Protein AF-A0A2D5UMA9-F1 (afdb_monomer)

Solvent-accessible surface area (backbone atoms only — not comparable to full-atom values): 10873 Å² total; per-residue (Å²): 91,33,44,35,46,36,44,36,46,28,43,56,64,32,62,70,32,61,33,48,34,41,38,38,35,39,35,48,40,70,57,37,36,36,39,38,41,34,41,35,40,30,48,38,33,36,38,38,39,36,39,37,40,37,42,37,40,39,39,48,71,50,53,29,64,72,50,38,93,51,67,28,43,55,93,47,64,28,31,40,37,38,43,35,40,38,41,34,39,40,82,36,61,49,52,89,78,48,68,66,30,55,33,34,33,40,37,40,38,41,38,38,36,41,44,42,56,38,44,37,40,32,62,42,62,96,93,52,72,63,46,37,38,29,51,46,36,39,34,36,42,34,40,36,39,36,41,36,42,39,36,56,72,57,96,51,29,32,41,31,47,35,38,37,44,32,43,38,38,35,37,43,32,35,26,53,74,82,42,82,46,74,50,76,36,47,34,41,36,39,37,47,32,39,33,46,32,39,53,44,99,59,55,22,31,46,33,42,36,39,36,41,38,39,41,52,30,66,98,59,63,50,36,40,36,40,39,34,44,34,38,31,50,34,76,68,128

Secondary structure (DSSP, 8-state):
-EEEEEEEEEE---TT--EEEEEEEEEEESSEEEEEEEEEEEETTTEEEEEEEEEEEE-HHHHHHHHGGGT-B-SS--EEEEEEEEEEEEEE---TT-SEEEEEEEEEEEEEEEEES-EEEEPPPTTSPPEEEEEEEEEEEEEEEEEEEEEE-STTEEEEEEEEEEEEEEEEEEEETTEEEEEEEEEEEEEEEEEEEEE-TTS-EEEEEEEEEEEEETT---EEEEEEEEEEE----

Nearest PDB structures (foldseek):
  2qom-assembly1_A  TM=5.328E-01  e=1.751E-02  Escherichia coli O157:H7
  5nec-assembly1_A  TM=3.433E-01  e=9.135E-03  Pseudomonas aeruginosa 39016
  5nec-assembly2_B  TM=3.077E-01  e=1.028E-02  Pseudomonas aeruginosa 39016
  5fp2-assembly1_A  TM=2.961E-01  e=1.394E+00  Pseudomonas aeruginosa PAO1
  6r2q-assembly1_B  TM=2.511E-01  e=1.766E+00  Shewanella baltica

Foldseek 3Di:
DKEKEKEKEKADLFAQDKIKMKMKIWMDDLFKTWIKIKIWIDHRSFKIKMKMKIKIWTPQVSVCVVVPVQPKHQPDTKIKMKIKIKMKGWPADDGPDDQKGKTKIKMKMKMKMAMDSQWMWGDDDVPDHIKIKHWGMKMKIKIWMKIWMWHDDPPQKIKIKIKIKMKMKMKTWMAIVNDIDIDIKIWMKMKTKMKIWHQDPQRKIWIKMWMWMWIDMDVDTDIYIYIYTYIHDYHRD

Radius of gyration: 20.86 Å; Cα contacts (8 Å, |Δi|>4): 704; chains: 1; bounding box: 49×26×67 Å

Sequence (237 aa):
MGLAIISQAQTMFDKGVSGFSINAGIQESYWEDGFYAGLQYTYKGALDLSFEYGNFTYDRDKLEGHVNKYGATFPKVPKESVLAFGAEYWVLRTDPGSDRGVNVGIWAGYEMENYTDSKLLIPGDPGTEDMVEEWISGSAFAFGIDFSIDFAVKDGWRLQPYTWLGRVFATEKDKVNGADETDNFQGTGAGLGVILQKMLNNGSSVWLGTEWDMDNLENANDTSFEVTLGFNLGFAK

Mean predicted aligned error: 5.97 Å

Structure (mmCIF, N/CA/C/O backbone):
data_AF-A0A2D5UMA9-F1
#
_entry.id   AF-A0A2D5UMA9-F1
#
loop_
_atom_site.group_PDB
_atom_site.id
_atom_site.type_symbol
_atom_site.label_atom_id
_atom_site.label_alt_id
_atom_site.label_comp_id
_atom_site.label_asym_id
_atom_site.label_entity_id
_atom_site.label_seq_id
_atom_site.pdbx_PDB_ins_code
_atom_site.Cartn_x
_atom_site.Cartn_y
_atom_site.Cartn_z
_atom_site.occupancy
_atom_site.B_iso_or_equiv
_atom_site.auth_seq_id
_atom_site.auth_comp_id
_atom_site.auth_asym_id
_atom_site.auth_atom_id
_atom_site.pdbx_PDB_model_num
ATOM 1 N N . MET A 1 1 ? 9.039 -8.999 -1.336 1.00 63.31 1 MET A N 1
ATOM 2 C CA . MET A 1 1 ? 9.210 -8.925 0.144 1.00 63.31 1 MET A CA 1
ATOM 3 C C . MET A 1 1 ? 9.758 -7.579 0.552 1.00 63.31 1 MET A C 1
ATOM 5 O O . MET A 1 1 ? 10.967 -7.359 0.495 1.00 63.31 1 MET A O 1
ATOM 9 N N . GLY A 1 2 ? 8.839 -6.704 0.955 1.00 77.00 2 GLY A N 1
ATOM 10 C CA . GLY A 1 2 ? 9.118 -5.426 1.600 1.00 77.00 2 GLY A CA 1
ATOM 11 C C . GLY A 1 2 ? 8.675 -5.392 3.059 1.00 77.00 2 GLY A C 1
ATOM 12 O O . GLY A 1 2 ? 7.895 -6.239 3.496 1.00 77.00 2 GLY A O 1
ATOM 13 N N . LEU A 1 3 ? 9.215 -4.425 3.795 1.00 83.75 3 LEU A N 1
ATOM 14 C CA . LEU A 1 3 ? 8.785 -3.992 5.113 1.00 83.75 3 LEU A CA 1
ATOM 15 C C . LEU A 1 3 ? 8.242 -2.564 4.997 1.00 83.75 3 LEU A C 1
ATOM 17 O O . LEU A 1 3 ? 8.999 -1.639 4.702 1.00 83.75 3 LEU A O 1
ATOM 21 N N . ALA A 1 4 ? 6.961 -2.376 5.291 1.00 83.62 4 ALA A N 1
ATOM 22 C CA . ALA A 1 4 ? 6.375 -1.049 5.455 1.00 83.62 4 ALA A CA 1
ATOM 23 C C . ALA A 1 4 ? 6.264 -0.697 6.944 1.00 83.62 4 ALA A C 1
ATOM 25 O O . ALA A 1 4 ? 5.846 -1.523 7.757 1.00 83.62 4 ALA A O 1
ATOM 26 N N . ILE A 1 5 ? 6.658 0.524 7.316 1.00 85.56 5 ILE A N 1
ATOM 27 C CA . ILE A 1 5 ? 6.483 1.073 8.666 1.00 85.56 5 ILE A CA 1
ATOM 28 C C . ILE A 1 5 ? 5.598 2.309 8.581 1.00 85.56 5 ILE A C 1
ATOM 30 O O . ILE A 1 5 ? 6.010 3.355 8.070 1.00 85.56 5 ILE A O 1
ATOM 34 N N . ILE A 1 6 ? 4.406 2.199 9.159 1.00 88.44 6 ILE A N 1
ATOM 35 C CA . ILE A 1 6 ? 3.356 3.207 9.046 1.00 88.44 6 ILE A CA 1
ATOM 36 C C . ILE A 1 6 ? 3.116 3.864 10.399 1.00 88.44 6 ILE A C 1
ATOM 38 O O . ILE A 1 6 ? 3.087 3.208 11.442 1.00 88.44 6 ILE A O 1
ATOM 42 N N . SER A 1 7 ? 2.897 5.175 10.390 1.00 86.00 7 SER A N 1
ATOM 43 C CA . SER A 1 7 ? 2.299 5.910 11.500 1.00 86.00 7 SER A CA 1
ATOM 44 C C . SER A 1 7 ? 0.932 6.459 11.104 1.00 86.00 7 SER A C 1
ATOM 46 O O . SER A 1 7 ? 0.814 7.186 10.120 1.00 86.00 7 SER A O 1
ATOM 48 N N . GLN A 1 8 ? -0.095 6.166 11.902 1.00 89.19 8 GLN A N 1
ATOM 49 C CA . GLN A 1 8 ? -1.467 6.611 11.642 1.00 89.19 8 GLN A CA 1
ATOM 50 C C . GLN A 1 8 ? -2.061 7.372 12.827 1.00 89.19 8 GLN A C 1
ATOM 52 O O . GLN A 1 8 ? -1.962 6.956 13.982 1.00 89.19 8 GLN A O 1
ATOM 57 N N . ALA A 1 9 ? -2.737 8.481 12.543 1.00 86.44 9 ALA A N 1
ATOM 58 C CA . ALA A 1 9 ? -3.535 9.213 13.514 1.00 86.44 9 ALA A CA 1
ATOM 59 C C . ALA A 1 9 ? -4.959 9.378 12.988 1.00 86.44 9 ALA A C 1
ATOM 61 O O . ALA A 1 9 ? -5.169 9.951 11.921 1.00 86.44 9 ALA A O 1
ATOM 62 N N . GLN A 1 10 ? -5.944 8.923 13.757 1.00 84.75 10 GLN A N 1
ATOM 63 C CA . GLN A 1 10 ? -7.345 8.966 13.344 1.00 84.75 10 GLN A CA 1
ATOM 64 C C . GLN A 1 10 ? -8.283 9.330 14.482 1.00 84.75 10 GLN A C 1
ATOM 66 O O . GLN A 1 10 ? -7.972 9.152 15.655 1.00 84.75 10 GLN A O 1
ATOM 71 N N . THR A 1 11 ? -9.468 9.822 14.158 1.00 79.88 11 THR A N 1
ATOM 72 C CA . THR A 1 11 ? -10.598 9.813 15.098 1.00 79.88 11 THR A CA 1
ATOM 73 C C . THR A 1 11 ? -11.121 8.388 15.263 1.00 79.88 11 THR A C 1
ATOM 75 O O . THR A 1 11 ? -11.122 7.646 14.287 1.00 79.88 11 THR A O 1
ATOM 78 N N . MET A 1 12 ? -11.614 7.994 16.442 1.00 66.88 12 MET A N 1
ATOM 79 C CA . MET A 1 12 ? -12.291 6.690 16.551 1.00 66.88 12 MET A CA 1
ATOM 80 C C . MET A 1 12 ? -13.489 6.600 15.595 1.00 66.88 12 MET A C 1
ATOM 82 O O . MET A 1 12 ? -14.367 7.465 15.597 1.00 66.88 12 MET A O 1
ATOM 86 N N . PHE A 1 13 ? -13.518 5.538 14.791 1.00 67.69 13 PHE A N 1
ATOM 87 C CA . PHE A 1 13 ? -14.586 5.244 13.841 1.00 67.69 13 PHE A CA 1
ATOM 88 C C . PHE A 1 13 ? -15.668 4.388 14.500 1.00 67.69 13 PHE A C 1
ATOM 90 O O . PHE A 1 13 ? -15.811 3.196 14.236 1.00 67.69 13 PHE A O 1
ATOM 97 N N . ASP A 1 14 ? -16.423 5.013 15.400 1.00 69.25 14 ASP A N 1
ATOM 98 C CA . ASP A 1 14 ? -17.612 4.399 15.985 1.00 69.25 14 ASP A CA 1
ATOM 99 C C . ASP A 1 14 ? -18.744 4.332 14.949 1.00 69.25 14 ASP A C 1
ATOM 101 O O . ASP A 1 14 ? -18.863 5.189 14.061 1.00 69.25 14 ASP A O 1
ATOM 105 N N . LYS A 1 15 ? -19.649 3.356 15.087 1.00 69.88 15 LYS A N 1
ATOM 106 C CA . LYS A 1 15 ? -20.834 3.291 14.231 1.00 69.88 15 LYS A CA 1
ATOM 107 C C . LYS A 1 15 ? -21.645 4.578 14.370 1.00 69.88 15 LYS A C 1
ATOM 109 O O . LYS A 1 15 ? -21.948 5.048 15.466 1.00 69.88 15 LYS A O 1
ATOM 114 N N . GLY A 1 16 ? -22.040 5.147 13.237 1.00 76.50 16 GLY A N 1
ATOM 115 C CA . GLY A 1 16 ? -22.790 6.400 13.187 1.00 76.50 16 GLY A CA 1
ATOM 116 C C . GLY A 1 16 ? -21.940 7.661 13.359 1.00 76.50 16 GLY A C 1
ATOM 117 O O . GLY A 1 16 ? -22.485 8.755 13.206 1.00 76.50 16 GLY A O 1
ATOM 118 N N . VAL A 1 17 ? -20.633 7.543 13.609 1.00 81.31 17 VAL A N 1
ATOM 119 C CA . VAL A 1 17 ? -19.719 8.680 13.776 1.00 81.31 17 VAL A CA 1
ATOM 120 C C . VAL A 1 17 ? -18.879 8.858 12.518 1.00 81.31 17 VAL A C 1
ATOM 122 O O . VAL A 1 17 ? -18.310 7.909 11.988 1.00 81.31 17 VAL A O 1
ATOM 125 N N . SER A 1 18 ? -18.829 10.086 12.007 1.00 88.62 18 SER A N 1
ATOM 126 C CA . SER A 1 18 ? -17.906 10.428 10.928 1.00 88.62 18 SER A CA 1
ATOM 127 C C . SER A 1 18 ? -16.559 10.859 11.487 1.00 88.62 18 SER A C 1
ATOM 129 O O . SER A 1 18 ? -16.494 11.459 12.559 1.00 88.62 18 SER A O 1
ATOM 131 N N . GLY A 1 19 ? -15.500 10.612 10.728 1.00 89.31 19 GLY A N 1
ATOM 132 C CA . GLY A 1 19 ? -14.145 10.815 11.202 1.00 89.31 19 GLY A CA 1
ATOM 133 C C . GLY A 1 19 ? -13.133 11.013 10.087 1.00 89.31 19 GLY A C 1
ATOM 134 O O . GLY A 1 19 ? -13.448 10.841 8.912 1.00 89.31 19 GLY A O 1
ATOM 135 N N . PHE A 1 20 ? -11.915 11.370 10.478 1.00 91.81 20 PHE A N 1
ATOM 136 C CA . PHE A 1 20 ? -10.786 11.540 9.574 1.00 91.81 20 PHE A CA 1
ATOM 137 C C . PHE A 1 20 ? -9.560 10.805 10.114 1.00 91.81 20 PHE A C 1
ATOM 139 O O . PHE A 1 20 ? -9.342 10.769 11.329 1.00 91.81 20 PHE A O 1
ATOM 146 N N . SER A 1 21 ? -8.768 10.253 9.205 1.00 91.44 21 SER A N 1
ATOM 147 C CA . SER A 1 21 ? -7.466 9.651 9.456 1.00 91.44 21 SER A CA 1
ATOM 148 C C . SER A 1 21 ? -6.431 10.273 8.531 1.00 91.44 21 SER A C 1
ATOM 150 O O . SER A 1 21 ? -6.724 10.600 7.380 1.00 91.44 21 SER A O 1
ATOM 152 N N . ILE A 1 22 ? -5.224 10.422 9.057 1.00 93.88 22 ILE A N 1
ATOM 153 C CA . ILE A 1 22 ? -4.013 10.679 8.294 1.00 93.88 22 ILE A CA 1
ATOM 154 C C . ILE A 1 22 ? -3.025 9.557 8.587 1.00 93.88 22 ILE A C 1
ATOM 156 O O . ILE A 1 22 ? -2.831 9.178 9.747 1.00 93.88 22 ILE A O 1
ATOM 160 N N . ASN A 1 23 ? -2.389 9.051 7.541 1.00 92.81 23 ASN A N 1
ATOM 161 C CA . ASN A 1 23 ? -1.289 8.111 7.644 1.00 92.81 23 ASN A CA 1
ATOM 162 C C . ASN A 1 23 ? -0.063 8.667 6.909 1.00 92.81 23 ASN A C 1
ATOM 164 O O . ASN A 1 23 ? -0.174 9.498 6.004 1.00 92.81 23 ASN A O 1
ATOM 168 N N . ALA A 1 24 ? 1.110 8.250 7.358 1.00 94.50 24 ALA A N 1
ATOM 169 C CA . ALA A 1 24 ? 2.355 8.423 6.636 1.00 94.50 24 ALA A CA 1
ATOM 170 C C . ALA A 1 24 ? 3.309 7.307 7.036 1.00 94.50 24 ALA A C 1
ATOM 172 O O . ALA A 1 24 ? 3.320 6.880 8.195 1.00 94.50 24 ALA A O 1
ATOM 173 N N . GLY A 1 25 ? 4.145 6.877 6.109 1.00 92.44 25 GLY A N 1
ATOM 174 C CA . GLY A 1 25 ? 5.113 5.840 6.394 1.00 92.44 25 GLY A CA 1
ATOM 175 C C . GLY A 1 25 ? 6.221 5.759 5.371 1.00 92.44 25 GLY A C 1
ATOM 176 O O . GLY A 1 25 ? 6.325 6.572 4.449 1.00 92.44 25 GLY A O 1
ATOM 177 N N . ILE A 1 26 ? 7.078 4.780 5.610 1.00 92.00 26 ILE A N 1
ATOM 178 C CA . ILE A 1 26 ? 8.196 4.428 4.748 1.00 92.00 26 ILE A CA 1
ATOM 179 C C . ILE A 1 26 ? 8.086 2.958 4.377 1.00 92.00 26 ILE A C 1
ATOM 181 O O . ILE A 1 26 ? 7.613 2.147 5.175 1.00 92.00 26 ILE A O 1
ATOM 185 N N . GLN A 1 27 ? 8.549 2.631 3.183 1.00 88.94 27 GLN A N 1
ATOM 186 C CA . GLN A 1 27 ? 8.688 1.268 2.702 1.00 88.94 27 GLN A CA 1
ATOM 187 C C . GLN A 1 27 ? 10.158 1.020 2.402 1.00 88.94 27 GLN A C 1
ATOM 189 O O . GLN A 1 27 ? 10.796 1.839 1.741 1.00 88.94 27 GLN A O 1
ATOM 194 N N . GLU A 1 28 ? 10.671 -0.105 2.885 1.00 87.56 28 GLU A N 1
ATOM 195 C CA . GLU A 1 28 ? 11.960 -0.651 2.475 1.00 87.56 28 GLU A CA 1
ATOM 196 C C . GLU A 1 28 ? 11.725 -2.036 1.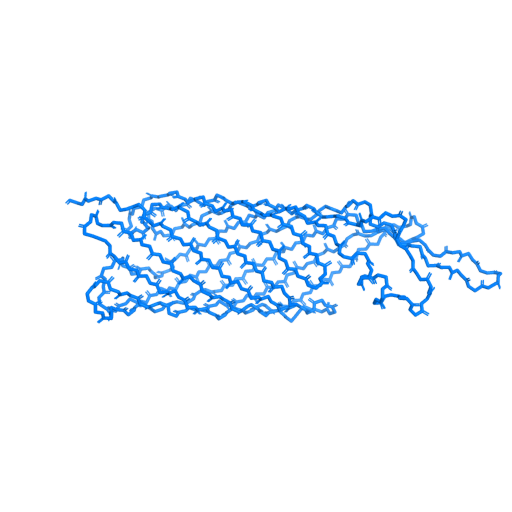879 1.00 87.56 28 GLU A C 1
ATOM 198 O O . GLU A 1 28 ? 11.117 -2.894 2.525 1.00 87.56 28 GLU A O 1
ATOM 203 N N . SER A 1 29 ? 12.176 -2.294 0.655 1.00 85.19 29 SER A N 1
ATOM 204 C CA . SER A 1 29 ? 11.934 -3.588 0.013 1.00 85.19 29 SER A CA 1
ATOM 205 C C . SER A 1 29 ? 13.113 -4.098 -0.801 1.00 85.19 29 SER A C 1
ATOM 207 O O . SER A 1 29 ? 14.169 -3.484 -0.902 1.00 85.19 29 SER A O 1
ATOM 209 N N . TYR A 1 30 ? 12.956 -5.305 -1.346 1.00 84.31 30 TYR A N 1
ATOM 210 C CA . TYR A 1 30 ? 13.946 -5.859 -2.263 1.00 84.31 30 TYR A CA 1
ATOM 211 C C . TYR A 1 30 ? 14.013 -5.094 -3.595 1.00 84.31 30 TYR A C 1
ATOM 213 O O . TYR A 1 30 ? 15.069 -5.099 -4.225 1.00 84.31 30 TYR A O 1
ATOM 221 N N . TRP A 1 31 ? 12.901 -4.498 -4.037 1.00 87.50 31 TRP A N 1
ATOM 222 C CA . TRP A 1 31 ? 12.776 -3.877 -5.358 1.00 87.50 31 TRP A CA 1
ATOM 223 C C . TRP A 1 31 ? 12.875 -2.361 -5.310 1.00 87.50 31 TRP A C 1
ATOM 225 O O . TRP A 1 31 ? 13.515 -1.771 -6.174 1.00 87.50 31 TRP A O 1
ATOM 235 N N . GLU A 1 32 ? 12.294 -1.747 -4.289 1.00 89.69 32 GLU A N 1
ATOM 236 C CA . GLU A 1 32 ? 12.207 -0.300 -4.143 1.00 89.69 32 GLU A CA 1
ATOM 237 C C . GLU A 1 32 ? 12.103 0.138 -2.682 1.00 89.69 32 GLU A C 1
ATOM 239 O O . GLU A 1 32 ? 11.572 -0.575 -1.825 1.00 89.69 32 GLU A O 1
ATOM 244 N N . ASP A 1 33 ? 12.545 1.364 -2.434 1.00 93.88 33 ASP A N 1
ATOM 245 C CA . ASP A 1 33 ? 12.369 2.049 -1.164 1.00 93.88 33 ASP A CA 1
ATOM 246 C C . ASP A 1 33 ? 11.619 3.359 -1.398 1.00 93.88 33 ASP A C 1
ATOM 248 O O . ASP A 1 33 ? 11.775 4.015 -2.435 1.00 93.88 33 ASP A O 1
ATOM 252 N N . GLY A 1 34 ? 10.828 3.795 -0.425 1.00 94.31 34 GLY A N 1
ATOM 253 C CA . GLY A 1 34 ? 10.049 5.011 -0.597 1.00 94.31 34 GLY A CA 1
ATOM 254 C C . GLY A 1 34 ? 9.301 5.477 0.632 1.00 94.31 34 GLY A C 1
ATOM 255 O O . GLY A 1 34 ? 9.489 4.997 1.751 1.00 94.31 34 GLY A O 1
ATOM 256 N N . PHE A 1 35 ? 8.446 6.462 0.402 1.00 94.75 35 PHE A N 1
ATOM 257 C CA . PHE A 1 35 ? 7.508 6.962 1.392 1.00 94.75 35 PHE A CA 1
ATOM 258 C C . PHE A 1 35 ? 6.117 7.037 0.788 1.00 94.75 35 PHE A C 1
ATOM 260 O O . PHE A 1 35 ? 5.952 7.203 -0.420 1.00 94.75 35 PHE A O 1
ATOM 267 N N . TYR A 1 36 ? 5.119 7.010 1.653 1.00 92.69 36 TYR A N 1
ATOM 268 C CA . TYR A 1 36 ? 3.741 7.269 1.276 1.00 92.69 36 TYR A CA 1
ATOM 269 C C . TYR A 1 36 ? 3.039 8.053 2.378 1.00 92.69 36 TYR A C 1
ATOM 271 O O . TYR A 1 36 ? 3.480 8.112 3.532 1.00 92.69 36 TYR A O 1
ATOM 279 N N . ALA A 1 37 ? 1.960 8.716 1.995 1.00 95.38 37 ALA A N 1
ATOM 280 C CA . ALA A 1 37 ? 1.080 9.424 2.900 1.00 95.38 37 ALA A CA 1
ATOM 281 C C . ALA A 1 37 ? -0.350 9.361 2.386 1.00 95.38 37 ALA A C 1
ATOM 283 O O . ALA A 1 37 ? -0.604 9.469 1.185 1.00 95.38 37 ALA A O 1
ATOM 284 N N . GLY A 1 38 ? -1.282 9.252 3.318 1.00 95.88 38 GLY A N 1
ATOM 285 C CA . GLY A 1 38 ? -2.673 9.002 3.014 1.00 95.88 38 GLY A CA 1
ATOM 286 C C . GLY A 1 38 ? -3.618 9.771 3.911 1.00 95.88 38 GLY A C 1
ATOM 287 O O . GLY A 1 38 ? -3.297 10.187 5.028 1.00 95.88 38 GLY A O 1
ATOM 288 N N . LEU A 1 39 ? -4.816 9.970 3.386 1.00 96.56 39 LEU A N 1
ATOM 289 C CA . LEU A 1 39 ? -5.949 10.559 4.068 1.00 96.56 39 LEU A CA 1
ATOM 290 C C . LEU A 1 39 ? -7.127 9.609 3.923 1.00 96.56 39 LEU A C 1
ATOM 292 O O . LEU A 1 39 ? -7.391 9.100 2.837 1.00 96.56 39 LEU A O 1
ATOM 296 N N . GLN A 1 40 ? -7.890 9.436 4.992 1.00 95.00 40 GLN A N 1
ATOM 297 C CA . GLN A 1 40 ? -9.128 8.673 4.943 1.00 95.00 40 GLN A CA 1
ATOM 298 C C . GLN A 1 40 ? -10.238 9.433 5.656 1.00 95.00 40 GLN A C 1
ATOM 300 O O . GLN A 1 40 ? -10.054 9.986 6.740 1.00 95.00 40 GLN A O 1
ATOM 305 N N . TYR A 1 41 ? -11.416 9.450 5.049 1.00 94.12 41 TYR A N 1
ATOM 306 C CA . TYR A 1 41 ? -12.636 9.962 5.644 1.00 94.12 41 TYR A CA 1
ATOM 307 C C . TYR A 1 41 ? -13.623 8.823 5.853 1.00 94.12 41 TYR A C 1
ATOM 309 O O . TYR A 1 41 ? -13.970 8.114 4.916 1.00 94.12 41 TYR A O 1
ATOM 317 N N . THR A 1 42 ? -14.131 8.700 7.072 1.00 91.88 42 THR A N 1
ATOM 318 C CA . THR A 1 42 ? -15.200 7.761 7.405 1.00 91.88 42 THR A CA 1
ATOM 319 C C . THR A 1 42 ? -16.517 8.519 7.511 1.00 91.88 42 THR A C 1
ATOM 321 O O . THR A 1 42 ? -16.648 9.453 8.306 1.00 91.88 42 THR A O 1
ATOM 324 N N . TYR A 1 43 ? -17.526 8.114 6.747 1.00 91.44 43 TYR A N 1
ATOM 325 C CA . TYR A 1 43 ? -18.893 8.605 6.845 1.00 91.44 43 TYR A CA 1
ATOM 326 C C . TYR A 1 43 ? -19.729 7.678 7.728 1.00 91.44 43 TYR A C 1
ATOM 328 O O . TYR A 1 43 ? -20.009 6.532 7.367 1.00 91.44 43 TYR A O 1
ATOM 336 N N . LYS A 1 4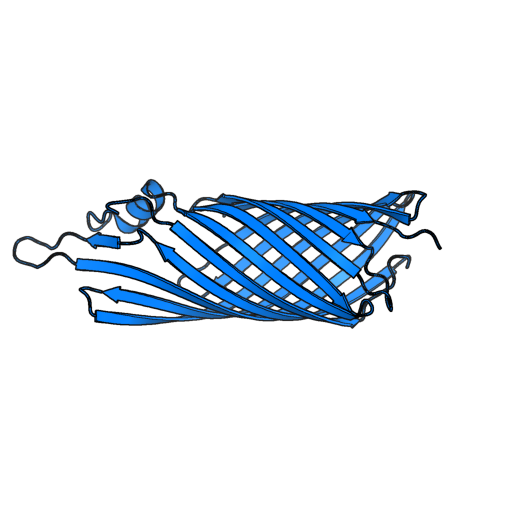4 ? -20.178 8.199 8.878 1.00 88.44 44 LYS A N 1
ATOM 337 C CA . LYS A 1 44 ? -21.073 7.509 9.824 1.00 88.44 44 LYS A CA 1
ATOM 338 C C . LYS A 1 44 ? -20.595 6.109 10.241 1.00 88.44 44 LYS A C 1
ATOM 340 O O . LYS A 1 44 ? -21.429 5.238 10.497 1.00 88.44 44 LYS A O 1
ATOM 345 N N . GLY A 1 45 ? -19.288 5.874 10.290 1.00 83.69 45 GLY A N 1
ATOM 346 C CA . GLY A 1 45 ? -18.719 4.571 10.629 1.00 83.69 45 GLY A CA 1
ATOM 347 C C . GLY A 1 45 ? -19.151 3.454 9.679 1.00 83.69 45 GLY A C 1
ATOM 348 O O . GLY A 1 45 ? -19.240 2.314 10.110 1.00 83.69 45 GLY A O 1
ATOM 349 N N . ALA A 1 46 ? -19.518 3.762 8.433 1.00 89.94 46 ALA A N 1
ATOM 350 C CA . ALA A 1 46 ? -20.076 2.777 7.503 1.00 89.94 46 ALA A CA 1
ATOM 351 C C . ALA A 1 46 ? -19.430 2.815 6.119 1.00 89.94 46 ALA A C 1
ATOM 353 O O . ALA A 1 46 ? -19.358 1.779 5.473 1.00 89.94 46 ALA A O 1
ATOM 354 N N . LEU A 1 47 ? -19.004 3.990 5.658 1.00 93.56 47 LEU A N 1
ATOM 355 C CA . LEU A 1 47 ? -18.335 4.154 4.374 1.00 93.56 47 LEU A CA 1
ATOM 356 C C . LEU A 1 47 ? -17.023 4.887 4.598 1.00 93.56 47 LEU A C 1
ATOM 358 O O . LEU A 1 47 ? -17.044 6.045 5.015 1.00 93.56 47 LEU A O 1
ATOM 362 N N . ASP A 1 48 ? -15.926 4.237 4.268 1.00 93.44 48 ASP A N 1
ATOM 363 C CA . ASP A 1 48 ? -14.589 4.784 4.380 1.00 93.44 48 ASP A CA 1
ATOM 364 C C . ASP A 1 48 ? -14.125 5.142 2.959 1.00 93.44 48 ASP A C 1
ATOM 366 O O . ASP A 1 48 ? -14.340 4.387 2.014 1.00 93.44 48 ASP A O 1
ATOM 370 N N . LEU A 1 49 ? -13.568 6.338 2.782 1.00 97.12 49 LEU A N 1
ATOM 371 C CA . LEU A 1 49 ? -13.021 6.839 1.521 1.00 97.12 49 LEU A CA 1
ATOM 372 C C . LEU A 1 49 ? -11.565 7.207 1.759 1.00 97.12 49 LEU A C 1
ATOM 374 O O . LEU A 1 49 ? -11.302 8.030 2.638 1.00 97.12 49 LEU A O 1
ATOM 378 N N . SER A 1 50 ? -10.644 6.636 0.996 1.00 96.62 50 SER A N 1
ATOM 379 C CA . SER A 1 50 ? -9.210 6.877 1.137 1.00 96.62 50 SER A CA 1
ATOM 380 C C . SER A 1 50 ? -8.600 7.496 -0.114 1.00 96.62 50 SER A C 1
ATOM 382 O O . SER A 1 50 ? -9.091 7.346 -1.235 1.00 96.62 50 SER A O 1
ATOM 384 N N . PHE A 1 51 ? -7.526 8.235 0.120 1.00 97.38 51 PHE A N 1
ATOM 385 C CA . PHE A 1 51 ? -6.647 8.803 -0.883 1.00 97.38 51 PHE A CA 1
ATOM 386 C C . PHE A 1 51 ? -5.217 8.665 -0.386 1.00 97.38 51 PHE A C 1
ATOM 388 O O . PHE A 1 51 ? -4.930 9.099 0.730 1.00 97.38 51 PHE A O 1
ATOM 395 N N . GLU A 1 52 ? -4.329 8.130 -1.210 1.00 96.62 52 GLU A N 1
ATOM 396 C CA . GLU A 1 52 ? -2.934 7.903 -0.848 1.00 96.62 52 GLU A CA 1
ATOM 397 C C . GLU A 1 52 ? -2.002 8.340 -1.971 1.00 96.62 52 GLU A C 1
ATOM 399 O O . GLU A 1 52 ? -2.346 8.317 -3.154 1.00 96.62 52 GLU A O 1
ATOM 404 N N . TYR A 1 53 ? -0.819 8.789 -1.574 1.00 97.38 53 TYR A N 1
ATOM 405 C CA . TYR A 1 53 ? 0.264 9.145 -2.470 1.00 97.38 53 TYR A CA 1
ATOM 406 C C . TYR A 1 53 ? 1.535 8.433 -2.033 1.00 97.38 53 TYR A C 1
ATOM 408 O O . TYR A 1 53 ? 1.926 8.559 -0.872 1.00 97.38 53 TYR A O 1
ATOM 416 N N . GLY A 1 54 ? 2.193 7.764 -2.973 1.00 96.56 54 GLY A N 1
ATOM 417 C CA . GLY A 1 54 ? 3.483 7.109 -2.790 1.00 96.56 54 GLY A CA 1
ATOM 418 C C . GLY A 1 54 ? 4.556 7.701 -3.700 1.00 96.56 54 GLY A C 1
ATOM 419 O O . GLY A 1 54 ? 4.274 8.207 -4.790 1.00 96.56 54 GLY A O 1
ATOM 420 N N . ASN A 1 55 ? 5.804 7.651 -3.250 1.00 97.12 55 ASN A N 1
ATOM 421 C CA . ASN A 1 55 ? 6.968 7.966 -4.066 1.00 97.12 55 ASN A CA 1
ATOM 422 C C . ASN A 1 55 ? 8.094 6.987 -3.745 1.00 97.12 55 ASN A C 1
ATOM 424 O O . ASN A 1 55 ? 8.572 6.938 -2.606 1.00 97.12 55 ASN A O 1
ATOM 428 N N . PHE A 1 56 ? 8.520 6.248 -4.762 1.00 95.75 56 PHE A N 1
ATOM 429 C CA . PHE A 1 56 ? 9.425 5.120 -4.637 1.00 95.75 56 PHE A CA 1
ATOM 430 C C . PHE A 1 56 ? 10.615 5.274 -5.581 1.00 95.75 56 PHE A C 1
ATOM 432 O O . PHE A 1 56 ? 10.545 5.869 -6.661 1.00 95.75 56 PHE A O 1
ATOM 439 N N . THR A 1 57 ? 11.757 4.771 -5.136 1.00 96.88 57 THR A N 1
ATOM 440 C CA . THR A 1 57 ? 12.992 4.687 -5.907 1.00 96.88 57 THR A CA 1
ATOM 441 C C . THR A 1 57 ? 13.410 3.229 -5.951 1.00 96.88 57 THR A C 1
ATOM 443 O O . THR A 1 57 ? 13.623 2.618 -4.906 1.00 96.88 57 THR A O 1
ATOM 446 N N . TYR A 1 58 ? 13.557 2.693 -7.157 1.00 94.56 58 TYR A N 1
ATOM 447 C CA . TYR A 1 58 ? 13.941 1.303 -7.346 1.00 94.56 58 TYR A CA 1
ATOM 448 C C . TYR A 1 58 ? 15.414 1.065 -7.001 1.00 94.56 58 TYR A C 1
ATOM 450 O O . TYR A 1 58 ? 16.287 1.891 -7.298 1.00 94.56 58 TYR A O 1
ATOM 458 N N . ASP A 1 59 ? 15.718 -0.110 -6.455 1.00 93.25 59 ASP A N 1
ATOM 459 C CA . ASP A 1 59 ? 17.078 -0.626 -6.367 1.00 93.25 59 ASP A CA 1
ATOM 460 C C . ASP A 1 59 ? 17.524 -1.082 -7.762 1.00 93.25 59 ASP A C 1
ATOM 462 O O . ASP A 1 59 ? 17.274 -2.203 -8.221 1.00 93.25 59 ASP A O 1
ATOM 466 N N . ARG A 1 60 ? 18.213 -0.171 -8.455 1.00 93.44 60 ARG A N 1
ATOM 467 C CA . ARG A 1 60 ? 18.740 -0.411 -9.800 1.00 93.44 60 ARG A CA 1
ATOM 468 C C . ARG A 1 60 ? 19.616 -1.659 -9.862 1.00 93.44 60 ARG A C 1
ATOM 470 O O . ARG A 1 60 ? 19.530 -2.390 -10.840 1.00 93.44 60 ARG A O 1
ATOM 477 N N . ASP A 1 61 ? 20.449 -1.913 -8.858 1.00 90.69 61 ASP A N 1
ATOM 478 C CA . ASP A 1 61 ? 21.391 -3.032 -8.912 1.00 90.69 61 ASP A CA 1
ATOM 479 C C . ASP A 1 61 ? 20.637 -4.374 -8.827 1.00 90.69 61 ASP A C 1
ATOM 481 O O . ASP A 1 61 ? 21.049 -5.368 -9.436 1.00 90.69 61 ASP A O 1
ATOM 485 N N . LYS A 1 62 ? 19.501 -4.410 -8.117 1.00 90.19 62 LYS A N 1
ATOM 486 C CA . LYS A 1 62 ? 18.594 -5.572 -8.073 1.00 90.19 62 LYS A CA 1
ATOM 487 C C . LYS A 1 62 ? 17.832 -5.748 -9.371 1.00 90.19 62 LYS A C 1
ATOM 489 O O . LYS A 1 62 ? 17.799 -6.868 -9.885 1.00 90.19 62 LYS A O 1
ATOM 494 N N . LEU A 1 63 ? 17.272 -4.663 -9.906 1.00 88.81 63 LEU A N 1
ATOM 495 C CA . LEU A 1 63 ? 16.589 -4.672 -11.196 1.00 88.81 63 LEU A CA 1
ATOM 496 C C . LEU A 1 63 ? 17.528 -5.165 -12.295 1.00 88.81 63 LEU A C 1
ATOM 498 O O . LEU A 1 63 ? 17.242 -6.179 -12.927 1.00 88.81 63 LEU A O 1
ATOM 502 N N . GLU A 1 64 ? 18.688 -4.523 -12.460 1.00 90.19 64 GLU A N 1
ATOM 503 C CA . GLU A 1 64 ? 19.705 -4.936 -13.427 1.00 90.19 64 GLU A CA 1
ATOM 504 C C . GLU A 1 64 ? 20.110 -6.383 -13.192 1.00 90.19 64 GLU A C 1
ATOM 506 O O . GLU A 1 64 ? 20.116 -7.153 -14.139 1.00 90.19 64 GLU A O 1
ATOM 511 N N . GLY A 1 65 ? 20.361 -6.801 -11.947 1.00 86.69 65 GLY A N 1
ATOM 512 C CA . GLY A 1 65 ? 20.664 -8.192 -11.604 1.00 86.69 65 GLY A CA 1
ATOM 513 C C . GLY A 1 65 ? 19.604 -9.203 -12.062 1.00 86.69 65 GLY A C 1
ATOM 514 O O . GLY A 1 65 ? 19.967 -10.304 -12.481 1.00 86.69 65 GLY A O 1
ATOM 515 N N . HIS A 1 66 ? 18.321 -8.833 -12.027 1.00 83.31 66 HIS A N 1
ATOM 516 C CA . HIS A 1 66 ? 17.208 -9.664 -12.491 1.00 83.31 66 HIS A CA 1
ATOM 517 C C . HIS A 1 66 ? 17.179 -9.793 -14.023 1.00 83.31 66 HIS A C 1
ATOM 519 O O . HIS A 1 66 ? 16.957 -10.885 -14.550 1.00 83.31 66 HIS A O 1
ATOM 525 N N . VAL A 1 67 ? 17.482 -8.708 -14.742 1.00 81.00 67 VAL A N 1
ATOM 526 C CA . VAL A 1 67 ? 17.474 -8.661 -16.217 1.00 81.00 67 VAL A CA 1
ATOM 527 C C . VAL A 1 67 ? 18.853 -8.898 -16.866 1.00 81.00 67 VAL A C 1
ATOM 529 O O . VAL A 1 67 ? 18.958 -9.031 -18.088 1.00 81.00 67 VAL A O 1
ATOM 532 N N . ASN A 1 68 ? 19.927 -9.042 -16.074 1.00 72.94 68 ASN A N 1
ATOM 533 C CA . ASN A 1 68 ? 21.331 -9.052 -16.530 1.00 72.94 68 ASN A CA 1
ATOM 534 C C . ASN A 1 68 ? 21.705 -10.235 -17.429 1.00 72.94 68 ASN A C 1
ATOM 536 O O . ASN A 1 68 ? 22.785 -10.263 -18.017 1.00 72.94 68 ASN A O 1
ATOM 540 N N . LYS A 1 69 ? 20.832 -11.237 -17.580 1.00 64.06 69 LYS A N 1
ATOM 541 C CA . LYS A 1 69 ? 21.060 -12.316 -18.552 1.00 64.06 69 LYS A CA 1
ATOM 542 C C . LYS A 1 69 ? 21.294 -11.769 -19.973 1.00 64.06 69 LYS A C 1
ATOM 544 O O . LYS A 1 69 ? 21.923 -12.452 -20.778 1.00 64.06 69 LYS A O 1
ATOM 549 N N . TYR A 1 70 ? 20.843 -10.546 -20.245 1.00 66.75 70 TYR A N 1
ATOM 550 C CA . TYR A 1 70 ? 20.967 -9.866 -21.532 1.00 66.75 70 TYR A CA 1
ATOM 551 C C . TYR A 1 70 ? 21.942 -8.676 -21.522 1.00 66.75 70 TYR A C 1
ATOM 553 O O . TYR A 1 70 ? 21.966 -7.917 -22.480 1.00 66.75 70 TYR A O 1
ATOM 561 N N . GLY A 1 71 ? 22.737 -8.476 -20.460 1.00 81.81 71 GLY A N 1
ATOM 562 C CA . GLY A 1 71 ? 23.605 -7.292 -20.330 1.00 81.81 71 GLY A CA 1
ATOM 563 C C . GLY A 1 71 ? 22.829 -5.977 -20.194 1.00 81.81 71 GLY A C 1
ATOM 564 O O . GLY A 1 71 ? 23.334 -4.919 -20.566 1.00 81.81 71 GLY A O 1
ATOM 565 N N . ALA A 1 72 ? 21.588 -6.064 -19.715 1.00 88.94 72 ALA A N 1
ATOM 566 C CA . ALA A 1 72 ? 20.653 -4.958 -19.655 1.00 88.94 72 ALA A CA 1
ATOM 567 C C . ALA A 1 72 ? 21.037 -3.940 -18.567 1.00 88.94 72 ALA A C 1
ATOM 569 O O . ALA A 1 72 ? 21.482 -4.333 -17.489 1.00 88.94 72 ALA A O 1
ATOM 570 N N . THR A 1 73 ? 20.863 -2.644 -18.837 1.00 92.69 73 THR A N 1
ATOM 571 C CA . THR A 1 73 ? 21.243 -1.564 -17.908 1.00 92.69 73 THR A CA 1
ATOM 572 C C . THR A 1 73 ? 20.226 -0.434 -17.875 1.00 92.69 73 THR A C 1
ATOM 574 O O . THR A 1 73 ? 19.580 -0.135 -18.882 1.00 92.69 73 THR A O 1
ATOM 577 N N . PHE A 1 74 ? 20.145 0.248 -16.734 1.00 93.44 74 PHE A N 1
ATOM 578 C CA . PHE A 1 74 ? 19.406 1.494 -16.585 1.00 93.44 74 PHE A CA 1
ATOM 579 C C . PHE A 1 74 ? 20.382 2.685 -16.536 1.00 93.44 74 PHE A C 1
ATOM 581 O O . PHE A 1 74 ? 21.215 2.790 -15.626 1.00 93.44 74 PHE A O 1
ATOM 588 N N . PRO A 1 75 ? 20.279 3.660 -17.462 1.00 93.56 75 PRO A N 1
ATOM 589 C CA . PRO A 1 75 ? 21.136 4.850 -17.463 1.00 93.56 75 PRO A CA 1
ATOM 590 C C . PRO A 1 75 ? 21.003 5.715 -16.203 1.00 93.56 75 PRO A C 1
ATOM 592 O O . PRO A 1 75 ? 21.893 6.505 -15.881 1.00 93.56 75 PRO A O 1
ATOM 595 N N . LYS A 1 76 ? 19.870 5.600 -15.511 1.00 95.94 76 LYS A N 1
ATOM 596 C CA . LYS A 1 76 ? 19.529 6.309 -14.280 1.00 95.94 76 LYS A CA 1
ATOM 597 C C . LYS A 1 76 ? 18.818 5.356 -13.325 1.00 95.94 76 LYS A C 1
ATOM 599 O O . LYS A 1 76 ? 18.504 4.240 -13.699 1.00 95.94 76 LYS A O 1
ATOM 604 N N . VAL A 1 77 ? 18.604 5.792 -12.088 1.00 96.25 77 VAL A N 1
ATOM 605 C CA . VAL A 1 77 ? 17.835 5.014 -11.112 1.00 96.25 77 VAL A CA 1
ATOM 606 C C . VAL A 1 77 ? 16.342 5.207 -11.406 1.00 96.25 77 VAL A C 1
ATOM 608 O O . VAL A 1 77 ? 15.902 6.362 -11.342 1.00 96.25 77 VAL A O 1
ATOM 611 N N . PRO A 1 78 ? 15.590 4.137 -11.727 1.00 96.69 78 PRO A N 1
ATOM 612 C CA . PRO A 1 78 ? 14.155 4.227 -11.964 1.00 96.69 78 PRO A CA 1
ATOM 613 C C . PRO A 1 78 ? 13.409 4.693 -10.717 1.00 96.69 78 PRO A C 1
ATOM 615 O O . PRO A 1 78 ? 13.811 4.415 -9.583 1.00 96.69 78 PRO A O 1
ATOM 618 N N . LYS A 1 79 ? 12.313 5.413 -10.929 1.00 97.12 79 LYS A N 1
ATOM 619 C CA . LYS A 1 79 ? 11.446 5.913 -9.864 1.00 97.12 79 LYS A CA 1
ATOM 620 C C . LYS A 1 79 ? 9.995 5.793 -10.257 1.00 97.12 79 LYS A C 1
ATOM 622 O O . LYS A 1 79 ? 9.656 5.891 -11.436 1.00 97.12 79 LYS A O 1
ATOM 627 N N . GLU A 1 80 ? 9.164 5.746 -9.239 1.00 96.25 80 GLU A N 1
ATOM 628 C CA . GLU A 1 80 ? 7.728 5.637 -9.361 1.00 96.25 80 GLU A CA 1
ATOM 629 C C . GLU A 1 80 ? 7.038 6.611 -8.418 1.00 96.25 80 GLU A C 1
ATOM 631 O O . GLU A 1 80 ? 7.508 6.921 -7.320 1.00 96.25 80 GLU A O 1
ATOM 636 N N . SER A 1 81 ? 5.904 7.122 -8.870 1.00 97.38 81 SER A N 1
ATOM 637 C CA . SER A 1 81 ? 4.959 7.802 -8.003 1.00 97.38 81 SER A CA 1
ATOM 638 C C . SER A 1 81 ? 3.587 7.189 -8.169 1.00 97.38 81 SER A C 1
ATOM 640 O O . SER A 1 81 ? 3.135 7.030 -9.303 1.00 97.38 81 SER A O 1
ATOM 642 N N . VAL A 1 82 ? 2.932 6.959 -7.042 1.00 96.56 82 VAL A N 1
ATOM 643 C CA . VAL A 1 82 ? 1.650 6.274 -6.953 1.00 96.56 82 VAL A CA 1
ATOM 644 C C . VAL A 1 82 ? 0.593 7.241 -6.448 1.00 96.56 82 VAL A C 1
ATOM 646 O O . VAL A 1 82 ? 0.839 8.030 -5.532 1.00 96.56 82 VAL A O 1
ATOM 649 N N . LEU A 1 83 ? -0.593 7.188 -7.040 1.00 97.94 83 LEU A N 1
ATOM 650 C CA . LEU A 1 83 ? -1.808 7.810 -6.532 1.00 97.94 83 LEU A CA 1
ATOM 651 C C . LEU A 1 83 ? -2.891 6.746 -6.415 1.00 97.94 83 LEU A C 1
ATOM 653 O O . LEU A 1 83 ? -3.341 6.217 -7.430 1.00 97.94 83 LEU A O 1
ATOM 657 N N . ALA A 1 84 ? -3.349 6.492 -5.193 1.00 97.06 84 ALA A N 1
ATOM 658 C CA . ALA A 1 84 ? -4.372 5.495 -4.917 1.00 97.06 84 ALA A CA 1
ATOM 659 C C . ALA A 1 84 ? -5.634 6.127 -4.321 1.00 97.06 84 ALA A C 1
ATOM 661 O O . ALA A 1 84 ? -5.593 7.097 -3.559 1.00 97.06 84 ALA A O 1
ATOM 662 N N . PHE A 1 85 ? -6.779 5.562 -4.682 1.00 97.88 85 PHE A N 1
ATOM 663 C CA . PHE A 1 85 ? -8.100 5.928 -4.193 1.00 97.88 85 PHE A CA 1
ATOM 664 C C . PHE A 1 85 ? -8.805 4.667 -3.724 1.00 97.88 85 PHE A C 1
ATOM 666 O O . PHE A 1 85 ? -8.846 3.681 -4.455 1.00 97.88 85 PHE A O 1
ATOM 673 N N . GLY A 1 86 ? -9.423 4.714 -2.552 1.00 97.56 86 GLY A N 1
ATOM 674 C CA . GLY A 1 86 ? -10.158 3.580 -2.010 1.00 97.56 86 GLY A CA 1
ATOM 675 C C . GLY A 1 86 ? -11.545 3.963 -1.529 1.00 97.56 86 GLY A C 1
ATOM 676 O O . GLY A 1 86 ? -11.814 5.100 -1.127 1.00 97.56 86 GLY A O 1
ATOM 677 N N . ALA A 1 87 ? -12.441 2.989 -1.571 1.00 97.75 87 ALA A N 1
ATOM 678 C CA . ALA A 1 87 ? -13.735 3.052 -0.927 1.00 97.75 87 ALA A CA 1
ATOM 679 C C . ALA A 1 87 ? -14.044 1.705 -0.278 1.00 97.75 87 ALA A C 1
ATOM 681 O O . ALA A 1 87 ? -14.016 0.675 -0.948 1.00 97.75 87 ALA A O 1
ATOM 682 N N . GLU A 1 88 ? -14.412 1.723 0.997 1.00 96.25 88 GLU A N 1
ATOM 683 C CA . GLU A 1 88 ? -14.835 0.539 1.734 1.00 96.25 88 GLU A CA 1
ATOM 684 C C . GLU A 1 88 ? -16.197 0.777 2.377 1.00 96.25 88 GLU A C 1
ATOM 686 O O . GLU A 1 88 ? -16.420 1.761 3.079 1.00 96.25 88 GLU A O 1
ATOM 691 N N . TYR A 1 89 ? -17.129 -0.142 2.150 1.00 95.50 89 TYR A N 1
ATOM 692 C CA . TYR A 1 89 ? -18.421 -0.152 2.807 1.00 95.50 89 TYR A CA 1
ATOM 693 C C . TYR A 1 89 ? -18.511 -1.297 3.813 1.00 95.50 89 TYR A C 1
ATOM 695 O O . TYR A 1 89 ? -18.559 -2.474 3.449 1.00 95.50 89 TYR A O 1
ATOM 703 N N . TRP A 1 90 ? -18.641 -0.936 5.085 1.00 92.69 90 TRP A N 1
ATOM 704 C CA . TRP A 1 90 ? -18.834 -1.867 6.185 1.00 92.69 90 TRP A CA 1
ATOM 705 C C . TRP A 1 90 ? -20.287 -2.336 6.245 1.00 92.69 90 TRP A C 1
ATOM 707 O O . TRP A 1 90 ? -21.149 -1.716 6.877 1.00 92.69 90 TRP A O 1
ATOM 717 N N . VAL A 1 91 ? -20.558 -3.471 5.601 1.00 92.12 91 VAL A N 1
ATOM 718 C CA . VAL A 1 91 ? -21.854 -4.166 5.652 1.00 92.12 91 VAL A CA 1
ATOM 719 C C . VAL A 1 91 ? -22.222 -4.497 7.098 1.00 92.12 91 VAL A C 1
ATOM 721 O O . VAL A 1 91 ? -23.373 -4.345 7.515 1.00 92.12 91 VAL A O 1
ATOM 724 N N . LEU A 1 92 ? -21.226 -4.923 7.874 1.00 89.06 92 LEU A N 1
ATOM 725 C CA . LEU A 1 92 ? -21.313 -5.099 9.314 1.00 89.06 92 LEU A CA 1
ATOM 726 C C . LEU A 1 92 ? -20.129 -4.370 9.949 1.00 89.06 92 LEU A C 1
ATOM 728 O O . LEU A 1 92 ? -18.986 -4.682 9.642 1.00 89.06 92 LEU A O 1
ATOM 732 N N . ARG A 1 93 ? -20.404 -3.425 10.851 1.00 84.44 93 ARG A N 1
ATOM 733 C CA . ARG A 1 93 ? -19.393 -2.813 11.723 1.00 84.44 93 ARG A CA 1
ATOM 734 C C . ARG A 1 93 ? -19.885 -2.864 13.156 1.00 84.44 93 ARG A C 1
ATOM 736 O O . ARG A 1 93 ? -20.998 -2.403 13.449 1.00 84.44 93 ARG A O 1
ATOM 743 N N . THR A 1 94 ? -19.090 -3.462 14.028 1.00 76.81 94 THR A N 1
ATOM 744 C CA . THR A 1 94 ? -19.363 -3.480 15.460 1.00 76.81 94 THR A CA 1
ATOM 745 C C . THR A 1 94 ? -18.812 -2.211 16.101 1.00 76.81 94 THR A C 1
ATOM 747 O O . THR A 1 94 ? -17.794 -1.677 15.674 1.00 76.81 94 THR A O 1
ATOM 750 N N . ASP A 1 95 ? -19.499 -1.709 17.127 1.00 68.88 95 ASP A N 1
ATOM 751 C CA . ASP A 1 95 ? -19.013 -0.558 17.882 1.00 68.88 95 ASP A CA 1
ATOM 752 C C . ASP A 1 95 ? -17.672 -0.865 18.577 1.00 68.88 95 ASP A C 1
ATOM 754 O O . ASP A 1 95 ? -17.551 -1.930 19.202 1.00 68.88 95 ASP A O 1
ATOM 758 N N . PRO A 1 96 ? -16.710 0.082 18.569 1.00 58.19 96 PRO A N 1
ATOM 759 C CA . PRO A 1 96 ? -15.457 0.016 19.325 1.00 58.19 96 PRO A CA 1
ATOM 760 C C . PRO A 1 96 ? -15.691 -0.067 20.843 1.00 58.19 96 PRO A C 1
ATOM 762 O O . PRO A 1 96 ? -15.504 0.875 21.606 1.00 58.19 96 PRO A O 1
ATOM 765 N N . GLY A 1 97 ? -16.068 -1.228 21.355 1.00 56.22 97 GLY A N 1
ATOM 766 C CA . GLY A 1 97 ? -16.708 -1.298 22.671 1.00 56.22 97 GLY A CA 1
ATOM 767 C C . GLY A 1 97 ? -17.203 -2.676 23.039 1.00 56.22 97 GLY A C 1
ATOM 768 O O . GLY A 1 97 ? -17.160 -3.037 24.211 1.00 56.22 97 GLY A O 1
ATOM 769 N N . SER A 1 98 ? -17.673 -3.421 22.041 1.00 61.94 98 SER A N 1
ATOM 770 C CA . SER A 1 98 ? -18.229 -4.748 22.252 1.00 61.94 98 SER A CA 1
ATOM 771 C C . SER A 1 98 ? -17.156 -5.726 22.727 1.00 61.94 98 SER A C 1
ATOM 773 O O . SER A 1 98 ? -16.044 -5.742 22.203 1.00 61.94 98 SER A O 1
ATOM 775 N N . ASP A 1 99 ? -17.510 -6.586 23.685 1.00 61.91 99 ASP A N 1
ATOM 776 C CA . ASP A 1 99 ? -16.631 -7.664 24.160 1.00 61.91 99 ASP A CA 1
ATOM 777 C C . ASP A 1 99 ? -16.259 -8.639 23.032 1.00 61.91 99 ASP A C 1
ATOM 779 O O . ASP A 1 99 ? -15.217 -9.300 23.083 1.00 61.91 99 ASP A O 1
ATOM 783 N N . ARG A 1 100 ? -17.139 -8.736 22.025 1.00 71.38 100 ARG A N 1
ATOM 784 C CA . ARG A 1 100 ? -16.951 -9.484 20.781 1.00 71.38 100 ARG A CA 1
ATOM 785 C C . ARG A 1 100 ? -17.580 -8.713 19.631 1.00 71.38 100 ARG A C 1
ATOM 787 O O . ARG A 1 100 ? -18.780 -8.427 19.679 1.00 71.38 100 ARG A O 1
ATOM 794 N N . GLY A 1 101 ? -16.791 -8.385 18.621 1.00 81.19 101 GLY A N 1
ATOM 795 C CA . GLY A 1 101 ? -17.264 -7.718 17.413 1.00 81.19 101 GLY A CA 1
ATOM 796 C C . GLY A 1 101 ? -16.930 -8.512 16.171 1.00 81.19 101 GLY A C 1
ATOM 797 O O . GLY A 1 101 ? -15.935 -9.223 16.142 1.00 81.19 101 GLY A O 1
ATOM 798 N N . VAL A 1 102 ? -17.795 -8.425 15.169 1.00 88.19 102 VAL A N 1
ATOM 799 C CA . VAL A 1 102 ? -17.518 -8.922 13.822 1.00 88.19 102 VAL A CA 1
ATOM 800 C C . VAL A 1 102 ? -17.681 -7.749 12.875 1.00 88.19 102 VAL A C 1
ATOM 802 O O . VAL A 1 102 ? -18.691 -7.038 12.944 1.00 88.19 102 VAL A O 1
ATOM 805 N N . ASN A 1 103 ? -16.698 -7.565 12.005 1.00 90.25 103 ASN A N 1
ATOM 806 C CA . ASN A 1 103 ? -16.734 -6.565 10.954 1.00 90.25 103 ASN A CA 1
ATOM 807 C C . ASN A 1 103 ? -16.619 -7.267 9.602 1.00 90.25 103 ASN A C 1
ATOM 809 O O . ASN A 1 103 ? -15.850 -8.215 9.449 1.00 90.25 103 ASN A O 1
ATOM 813 N N . VAL A 1 104 ? -17.443 -6.830 8.655 1.00 94.94 104 VAL A N 1
ATOM 814 C CA . VAL A 1 104 ? -17.470 -7.322 7.279 1.00 94.94 104 VAL A CA 1
ATOM 815 C C . VAL A 1 104 ? -17.570 -6.119 6.361 1.00 94.94 104 VAL A C 1
ATOM 817 O O . VAL A 1 104 ? -18.562 -5.382 6.424 1.00 94.94 104 VAL A O 1
ATOM 820 N N . GLY A 1 105 ? -16.560 -5.947 5.521 1.00 95.75 105 GLY A N 1
ATOM 821 C CA . GLY A 1 105 ? -16.456 -4.884 4.535 1.00 95.75 105 GLY A CA 1
ATOM 822 C C . GLY A 1 105 ? -16.521 -5.424 3.112 1.00 95.75 105 GLY A C 1
ATOM 823 O O . GLY A 1 105 ? -16.214 -6.588 2.846 1.00 95.75 105 GLY A O 1
ATOM 824 N N . ILE A 1 106 ? -16.959 -4.570 2.195 1.00 97.75 106 ILE A N 1
ATOM 825 C CA . ILE A 1 106 ? -16.666 -4.700 0.769 1.00 97.75 106 ILE A CA 1
ATOM 826 C C . ILE A 1 106 ? -15.862 -3.479 0.363 1.00 97.75 106 ILE A C 1
ATOM 828 O O . ILE A 1 106 ? -16.231 -2.361 0.723 1.00 97.75 106 ILE A O 1
ATOM 832 N N . TRP A 1 107 ? -14.807 -3.677 -0.405 1.00 97.44 107 TRP A N 1
ATOM 833 C CA . TRP A 1 107 ? -13.913 -2.593 -0.778 1.00 97.44 107 TRP A CA 1
ATOM 834 C C . TRP A 1 107 ? -13.645 -2.585 -2.273 1.00 97.44 107 TRP A C 1
ATOM 836 O O . TRP A 1 107 ? -13.782 -3.599 -2.965 1.00 97.44 107 TRP A O 1
ATOM 846 N N . ALA A 1 108 ? -13.284 -1.409 -2.768 1.00 98.06 108 ALA A N 1
ATOM 847 C CA . ALA A 1 108 ? -12.726 -1.214 -4.089 1.00 98.06 108 ALA A CA 1
ATOM 848 C C . ALA A 1 108 ? -11.620 -0.159 -4.023 1.00 98.06 108 ALA A C 1
ATOM 850 O O . ALA A 1 108 ? -11.761 0.852 -3.334 1.00 98.06 108 ALA A O 1
ATOM 851 N N . GLY A 1 109 ? -10.545 -0.400 -4.760 1.00 97.44 109 GLY A N 1
ATOM 852 C CA . GLY A 1 109 ? -9.390 0.473 -4.883 1.00 97.44 109 GLY A CA 1
ATOM 853 C C . GLY A 1 109 ? -9.070 0.740 -6.347 1.00 97.44 109 GLY A C 1
ATOM 854 O O . GLY A 1 109 ? -9.318 -0.102 -7.214 1.00 97.44 109 GLY A O 1
ATOM 855 N N . TYR A 1 110 ? -8.543 1.922 -6.625 1.00 97.69 110 TYR A N 1
ATOM 856 C CA . TYR A 1 110 ? -7.971 2.266 -7.914 1.00 97.69 110 TYR A CA 1
ATOM 857 C C . TYR A 1 110 ? -6.645 2.983 -7.713 1.00 97.69 110 TYR A C 1
ATOM 859 O O . TYR A 1 110 ? -6.574 3.950 -6.957 1.00 97.69 110 TYR A O 1
ATOM 867 N N . GLU A 1 111 ? -5.633 2.529 -8.428 1.00 96.44 111 GLU A N 1
ATOM 868 C CA . GLU A 1 111 ? -4.263 2.996 -8.350 1.00 96.44 111 GLU A CA 1
ATOM 869 C C . GLU A 1 111 ? -3.790 3.491 -9.712 1.00 96.44 111 GLU A C 1
ATOM 871 O O . GLU A 1 111 ? -4.200 2.990 -10.764 1.00 96.44 111 GLU A O 1
ATOM 876 N N . MET A 1 112 ? -2.954 4.521 -9.684 1.00 98.06 112 MET A N 1
ATOM 877 C CA . MET A 1 112 ? -2.291 5.088 -10.843 1.00 98.06 112 MET A CA 1
ATOM 878 C C . MET A 1 112 ? -0.817 5.258 -10.538 1.00 98.06 112 MET A C 1
ATOM 880 O O . MET A 1 112 ? -0.458 5.941 -9.578 1.00 98.06 112 MET A O 1
ATOM 884 N N . GLU A 1 113 ? 0.011 4.750 -11.430 1.00 97.00 113 GLU A N 1
ATOM 885 C CA . GLU A 1 113 ? 1.456 4.768 -11.294 1.00 97.00 113 GLU A CA 1
ATOM 886 C C . GLU A 1 113 ? 2.044 5.600 -12.428 1.00 97.00 113 GLU A C 1
ATOM 888 O O . GLU A 1 113 ? 1.564 5.607 -13.568 1.00 97.00 113 GLU A O 1
ATOM 893 N N . ASN A 1 114 ? 3.098 6.342 -12.122 1.00 97.75 114 ASN A N 1
ATOM 894 C CA . ASN A 1 114 ? 3.853 7.076 -13.119 1.00 97.75 114 ASN A CA 1
ATOM 895 C C . ASN A 1 114 ? 5.338 6.811 -12.922 1.00 97.75 114 ASN A C 1
ATOM 897 O O . ASN A 1 114 ? 5.916 7.200 -11.901 1.00 97.75 114 ASN A O 1
ATOM 901 N N . TYR A 1 115 ? 5.957 6.256 -13.955 1.00 97.25 115 TYR A N 1
ATOM 902 C CA . TYR A 1 115 ? 7.365 5.913 -13.952 1.00 97.25 115 TYR A CA 1
ATOM 903 C C . TYR A 1 115 ? 8.207 7.059 -14.508 1.00 97.25 115 TYR A C 1
ATOM 905 O O . TYR A 1 115 ? 7.815 7.804 -15.410 1.00 97.25 115 TYR A O 1
ATOM 913 N N . THR A 1 116 ? 9.393 7.237 -13.939 1.00 97.19 116 THR A N 1
ATOM 914 C CA . THR A 1 116 ? 10.393 8.183 -14.434 1.00 97.19 116 THR A CA 1
ATOM 915 C C . THR A 1 116 ? 11.769 7.549 -14.379 1.00 97.19 116 THR A C 1
ATOM 917 O O . THR A 1 116 ? 12.055 6.737 -13.503 1.00 97.19 116 THR A O 1
ATOM 920 N N . ASP A 1 117 ? 12.639 7.937 -15.315 1.00 96.81 117 ASP A N 1
ATOM 921 C CA . ASP A 1 117 ? 14.007 7.412 -15.394 1.00 96.81 117 ASP A CA 1
ATOM 922 C C . ASP A 1 117 ? 14.074 5.862 -15.516 1.00 96.81 117 ASP A C 1
ATOM 924 O O . ASP A 1 117 ? 15.089 5.250 -15.199 1.00 96.81 117 ASP A O 1
ATOM 928 N N . SER A 1 118 ? 13.014 5.250 -16.055 1.00 94.75 118 SER A N 1
ATOM 929 C CA . SER A 1 118 ? 12.735 3.809 -16.209 1.00 94.75 118 SER A CA 1
ATOM 930 C C . SER A 1 118 ? 13.197 3.209 -17.545 1.00 94.75 118 SER A C 1
ATOM 932 O O . SER A 1 118 ? 12.726 2.157 -17.965 1.00 94.75 118 SER A O 1
ATOM 934 N N . LYS A 1 119 ? 14.114 3.877 -18.255 1.00 95.38 119 LYS A N 1
ATOM 935 C CA . LYS A 1 119 ? 14.627 3.378 -19.540 1.00 95.38 119 LYS A CA 1
ATOM 936 C C . LYS A 1 119 ? 15.574 2.207 -19.326 1.00 95.38 119 LYS A C 1
ATOM 938 O O . LYS A 1 119 ? 16.676 2.411 -18.819 1.00 95.38 119 LYS A O 1
ATOM 943 N N . LEU A 1 120 ? 15.178 1.033 -19.788 1.00 93.62 120 LEU A N 1
ATOM 944 C CA . LEU A 1 120 ? 15.988 -0.167 -19.852 1.00 93.62 120 LEU A CA 1
ATOM 945 C C . LEU A 1 120 ? 16.639 -0.291 -21.235 1.00 93.62 120 LEU A C 1
ATOM 947 O O . LEU A 1 120 ? 15.973 -0.254 -22.269 1.00 93.62 120 LEU A O 1
ATOM 951 N N . LEU A 1 121 ? 17.962 -0.438 -21.253 1.00 92.94 121 LEU A N 1
ATOM 952 C CA . LEU A 1 121 ? 18.744 -0.669 -22.465 1.00 92.94 121 LEU A CA 1
ATOM 953 C C . LEU A 1 121 ? 19.225 -2.113 -22.485 1.00 92.94 121 LEU A C 1
ATOM 955 O O . LEU A 1 121 ? 19.983 -2.510 -21.601 1.00 92.94 121 LEU A O 1
ATOM 959 N N . ILE A 1 122 ? 18.823 -2.873 -23.500 1.00 90.62 122 ILE A N 1
ATOM 960 C CA . ILE A 1 122 ? 19.247 -4.255 -23.715 1.00 90.62 122 ILE A CA 1
ATOM 961 C C . ILE A 1 122 ? 20.122 -4.301 -24.975 1.00 90.62 122 ILE A C 1
ATOM 963 O O . ILE A 1 122 ? 19.608 -4.089 -26.077 1.00 90.62 122 ILE A O 1
ATOM 967 N N . PRO A 1 123 ? 21.439 -4.548 -24.841 1.00 87.62 123 PRO A N 1
ATOM 968 C CA . PRO A 1 123 ? 22.332 -4.596 -25.988 1.00 87.62 123 PRO A CA 1
ATOM 969 C C . PRO A 1 123 ? 21.960 -5.745 -26.928 1.00 87.62 123 PRO A C 1
ATOM 971 O O . PRO A 1 123 ? 21.717 -6.874 -26.494 1.00 87.62 123 PRO A O 1
ATOM 974 N N . GLY A 1 124 ? 21.939 -5.451 -28.225 1.00 82.12 124 GLY A N 1
ATOM 975 C CA . GLY A 1 124 ? 21.731 -6.451 -29.262 1.00 82.12 124 GLY A CA 1
ATOM 976 C C . GLY A 1 124 ? 22.943 -7.371 -29.426 1.00 82.12 124 GLY A C 1
ATOM 977 O O . GLY A 1 124 ? 24.083 -7.026 -29.097 1.00 82.12 124 GLY A O 1
ATOM 978 N N . ASP A 1 125 ? 22.716 -8.544 -30.016 1.00 83.31 125 ASP A N 1
ATOM 979 C CA . ASP A 1 125 ? 23.809 -9.352 -30.551 1.00 83.31 125 ASP A CA 1
ATOM 980 C C . ASP A 1 125 ? 24.550 -8.574 -31.658 1.00 83.31 125 ASP A C 1
ATOM 982 O O . ASP A 1 125 ? 23.945 -7.741 -32.348 1.00 83.31 125 ASP A O 1
ATOM 986 N N . PRO A 1 126 ? 25.844 -8.854 -31.907 1.00 78.75 126 PRO A N 1
ATOM 987 C CA . PRO A 1 126 ? 26.600 -8.185 -32.961 1.00 78.75 126 PRO A CA 1
ATOM 988 C C . PRO A 1 126 ? 25.876 -8.212 -34.318 1.00 78.75 126 PRO A C 1
ATOM 990 O O . PRO A 1 126 ? 25.690 -9.272 -34.916 1.00 78.75 126 PRO A O 1
ATOM 993 N N . GLY A 1 127 ? 25.509 -7.032 -34.828 1.00 74.38 127 GLY A N 1
ATOM 994 C CA . GLY A 1 127 ? 24.781 -6.876 -36.095 1.00 74.38 127 GLY A CA 1
ATOM 995 C C . GLY A 1 127 ? 23.258 -6.757 -35.963 1.00 74.38 127 GLY A C 1
ATOM 996 O O . GLY A 1 127 ? 22.584 -6.667 -36.988 1.00 74.38 127 GLY A O 1
ATOM 997 N N . THR A 1 128 ? 22.730 -6.725 -34.740 1.00 80.69 128 THR A N 1
ATOM 998 C CA . THR A 1 128 ? 21.337 -6.375 -34.428 1.00 80.69 128 THR A CA 1
ATOM 999 C C . THR A 1 128 ? 21.272 -5.027 -33.709 1.00 80.69 128 THR A C 1
ATOM 1001 O O . THR A 1 128 ? 22.283 -4.556 -33.189 1.00 80.69 128 THR A O 1
ATOM 1004 N N . GLU A 1 129 ? 20.117 -4.365 -33.759 1.00 84.50 129 GLU A N 1
ATOM 1005 C CA . GLU A 1 129 ? 19.896 -3.111 -33.031 1.00 84.50 129 GLU A CA 1
ATOM 1006 C C . GLU A 1 129 ? 19.657 -3.395 -31.543 1.00 84.50 129 GLU A C 1
ATOM 1008 O O . GLU A 1 129 ? 19.079 -4.425 -31.192 1.00 84.50 129 GLU A O 1
ATOM 1013 N N . ASP A 1 130 ? 20.098 -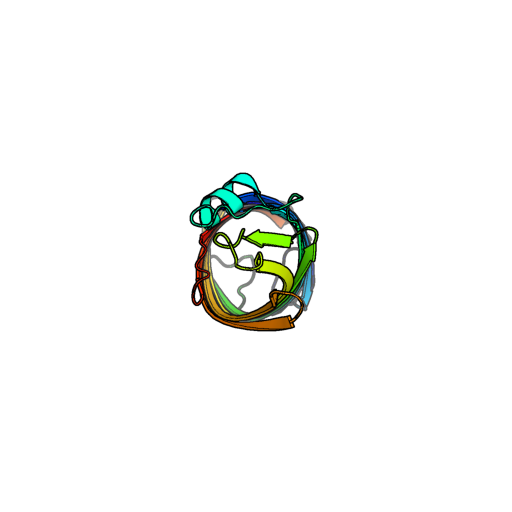2.475 -30.683 1.00 86.75 130 ASP A N 1
ATOM 1014 C CA . ASP A 1 130 ? 19.804 -2.530 -29.251 1.00 86.75 130 ASP A CA 1
ATOM 1015 C C . ASP A 1 130 ? 18.298 -2.377 -29.022 1.00 86.75 130 ASP A C 1
ATOM 1017 O O . ASP A 1 130 ? 17.633 -1.569 -29.677 1.00 86.75 130 ASP A O 1
ATOM 1021 N N . MET A 1 131 ? 17.766 -3.130 -28.062 1.00 90.44 131 MET A N 1
ATOM 1022 C CA . MET A 1 131 ? 16.385 -2.982 -27.631 1.00 90.44 131 MET A CA 1
ATOM 1023 C C . MET A 1 131 ? 16.310 -1.933 -26.521 1.00 90.44 131 MET A C 1
ATOM 1025 O O . MET A 1 131 ? 17.092 -1.953 -25.567 1.00 90.44 131 MET A O 1
ATOM 1029 N N . VAL A 1 132 ? 15.354 -1.017 -26.639 1.00 9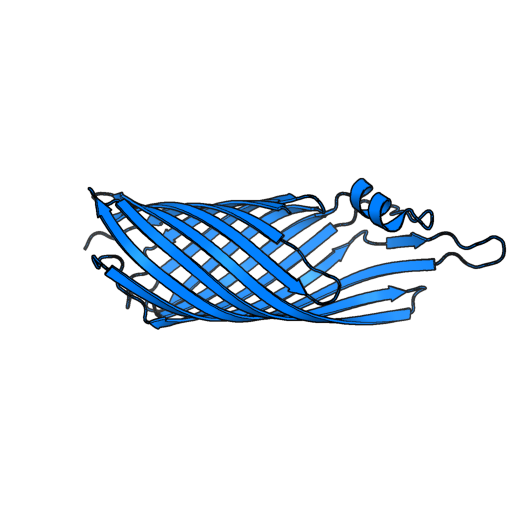3.06 132 VAL A N 1
ATOM 1030 C CA . VAL A 1 132 ? 15.042 -0.026 -25.608 1.00 93.06 132 VAL A CA 1
ATOM 1031 C C . VAL A 1 132 ? 13.622 -0.243 -25.129 1.00 93.06 132 VAL A C 1
ATOM 1033 O O . VAL A 1 132 ? 12.693 -0.207 -25.932 1.00 93.06 132 VAL A O 1
ATOM 1036 N N . GLU A 1 133 ? 13.466 -0.412 -23.826 1.00 93.44 133 GLU A N 1
ATOM 1037 C CA . GLU A 1 133 ? 12.178 -0.478 -23.147 1.00 93.44 133 GLU A CA 1
ATOM 1038 C C . GLU A 1 133 ? 12.072 0.703 -22.175 1.00 93.44 133 GLU A C 1
ATOM 1040 O O . GLU A 1 133 ? 13.047 1.075 -21.524 1.00 93.44 133 GLU A O 1
ATOM 1045 N N . GLU A 1 134 ? 10.922 1.362 -22.115 1.00 95.50 134 GLU A N 1
ATOM 1046 C CA . GLU A 1 134 ? 10.667 2.475 -21.198 1.00 95.50 134 GLU A CA 1
ATOM 1047 C C . GLU A 1 134 ? 9.303 2.281 -20.548 1.00 95.50 134 GLU A C 1
ATOM 1049 O O . GLU A 1 134 ? 8.292 2.388 -21.240 1.00 95.50 134 GLU A O 1
ATOM 1054 N N . TRP A 1 135 ? 9.280 2.048 -19.234 1.00 95.06 135 TRP A N 1
ATOM 1055 C CA . TRP A 1 135 ? 8.035 1.998 -18.464 1.00 95.06 135 TRP A CA 1
ATOM 1056 C C . TRP A 1 135 ? 7.458 3.405 -18.352 1.00 95.06 135 TRP A C 1
ATOM 1058 O O . TRP A 1 135 ? 8.182 4.340 -17.993 1.00 95.06 135 TRP A O 1
ATOM 1068 N N . ILE A 1 136 ? 6.184 3.585 -18.692 1.00 97.25 136 ILE A N 1
ATOM 1069 C CA . ILE A 1 136 ? 5.550 4.908 -18.775 1.00 97.25 136 ILE A CA 1
ATOM 1070 C C . ILE A 1 136 ? 4.592 5.121 -17.610 1.00 97.25 136 ILE A C 1
ATOM 1072 O O . ILE A 1 136 ? 4.722 6.094 -16.865 1.00 97.25 136 ILE A O 1
ATOM 1076 N N . SER A 1 137 ? 3.609 4.236 -17.468 1.00 97.62 137 SER A N 1
ATOM 1077 C CA . SER A 1 137 ? 2.568 4.358 -16.449 1.00 97.62 137 SER A CA 1
ATOM 1078 C C . SER A 1 137 ? 1.849 3.040 -16.227 1.00 97.62 137 SER A C 1
ATOM 1080 O O . SER A 1 137 ? 1.507 2.384 -17.214 1.00 97.62 137 SER A O 1
ATOM 1082 N N . GLY A 1 138 ? 1.478 2.795 -14.981 1.00 96.50 138 GLY A N 1
ATOM 1083 C CA . GLY A 1 138 ? 0.631 1.691 -14.566 1.00 96.50 138 GLY A CA 1
ATOM 1084 C C . GLY A 1 138 ? -0.729 2.165 -14.065 1.00 96.50 138 GLY A C 1
ATOM 1085 O O . GLY A 1 138 ? -0.973 3.354 -13.805 1.00 96.50 138 GLY A O 1
ATOM 1086 N N . SER A 1 139 ? -1.659 1.229 -13.959 1.00 96.88 139 SER A N 1
ATOM 1087 C CA . SER A 1 139 ? -2.899 1.430 -13.215 1.00 96.88 139 SER A CA 1
ATOM 1088 C C . SER A 1 139 ? -3.461 0.103 -12.752 1.00 96.88 139 SER A C 1
ATOM 1090 O O . SER A 1 139 ? -3.496 -0.847 -13.533 1.00 96.88 139 SER A O 1
ATOM 1092 N N . ALA A 1 140 ? -3.999 0.068 -11.538 1.00 94.88 140 ALA A N 1
ATOM 1093 C CA . ALA A 1 140 ? -4.640 -1.117 -10.995 1.00 94.88 140 ALA A CA 1
ATOM 1094 C C . ALA A 1 140 ? -6.042 -0.794 -10.481 1.00 94.88 140 ALA A C 1
ATOM 1096 O O . ALA A 1 140 ? -6.280 0.220 -9.835 1.00 94.88 140 ALA A O 1
ATOM 1097 N N . PHE A 1 141 ? -6.998 -1.671 -10.758 1.00 96.56 141 PHE A N 1
ATOM 1098 C CA . PHE A 1 141 ? -8.300 -1.687 -10.110 1.00 96.56 141 PHE A CA 1
ATOM 1099 C C . PHE A 1 141 ? -8.433 -2.972 -9.311 1.00 96.56 141 PHE A C 1
ATOM 1101 O O . PHE A 1 141 ? -8.257 -4.071 -9.842 1.00 96.56 141 PHE A O 1
ATOM 1108 N N . ALA A 1 142 ? -8.814 -2.839 -8.050 1.00 95.44 142 ALA A N 1
ATOM 1109 C CA . ALA A 1 142 ? -9.021 -3.966 -7.168 1.00 95.44 142 ALA A CA 1
ATOM 1110 C C . ALA A 1 142 ? -10.371 -3.867 -6.466 1.00 95.44 142 ALA A C 1
ATOM 1112 O O . ALA A 1 142 ? -10.881 -2.780 -6.203 1.00 95.44 142 ALA A O 1
ATOM 1113 N N . PHE A 1 143 ? -10.974 -5.013 -6.171 1.00 97.75 143 PHE A N 1
ATOM 1114 C CA . PHE A 1 143 ? -12.156 -5.079 -5.321 1.00 97.75 143 PHE A CA 1
ATOM 1115 C C . PHE A 1 143 ? -12.179 -6.370 -4.526 1.00 97.75 143 PHE A C 1
ATOM 1117 O O . PHE A 1 143 ? -11.717 -7.414 -4.995 1.00 97.75 143 PHE A O 1
ATOM 1124 N N . GLY A 1 144 ? -12.780 -6.323 -3.346 1.00 97.56 144 GLY A N 1
ATOM 1125 C CA . GLY A 1 144 ? -12.726 -7.451 -2.442 1.00 97.56 144 GLY A CA 1
ATOM 1126 C C . GLY A 1 144 ? -13.653 -7.351 -1.251 1.00 97.56 144 GLY A C 1
ATOM 1127 O O . GLY A 1 144 ? -14.619 -6.582 -1.221 1.00 97.56 144 GLY A O 1
ATOM 1128 N N . ILE A 1 145 ? -13.355 -8.213 -0.290 1.00 97.62 145 ILE A N 1
ATOM 1129 C CA . ILE A 1 145 ? -14.023 -8.299 0.997 1.00 97.62 145 ILE A CA 1
ATOM 1130 C C . ILE A 1 145 ? -13.003 -8.161 2.118 1.00 97.62 145 ILE A C 1
ATOM 1132 O O . ILE A 1 145 ? -11.877 -8.643 1.998 1.00 97.62 145 ILE A O 1
ATOM 1136 N N . ASP A 1 146 ? -13.464 -7.576 3.213 1.00 95.00 146 ASP A N 1
ATOM 1137 C CA . ASP A 1 146 ? -12.743 -7.446 4.473 1.00 95.00 146 ASP A CA 1
ATOM 1138 C C . ASP A 1 146 ? -13.481 -8.194 5.571 1.00 95.00 146 ASP A C 1
ATOM 1140 O O . ASP A 1 146 ? -14.717 -8.200 5.636 1.00 95.00 146 ASP A O 1
ATOM 1144 N N . PHE A 1 147 ? -12.726 -8.820 6.464 1.00 94.88 147 PHE A N 1
ATOM 1145 C CA . PHE A 1 147 ? -13.266 -9.496 7.628 1.00 94.88 147 PHE A CA 1
ATOM 1146 C C . PHE A 1 147 ? -12.374 -9.289 8.843 1.00 94.88 147 PHE A C 1
ATOM 1148 O O . PHE A 1 147 ? -11.175 -9.555 8.800 1.00 94.88 147 PHE A O 1
ATOM 1155 N N . SER A 1 148 ? -12.967 -8.910 9.973 1.00 92.75 148 SER A N 1
ATOM 1156 C CA . SER A 1 148 ? -12.249 -8.867 11.245 1.00 92.75 148 SER A CA 1
ATOM 1157 C C . SER A 1 148 ? -13.115 -9.289 12.424 1.00 92.75 148 SER A C 1
ATOM 1159 O O . SER A 1 148 ? -14.350 -9.230 12.381 1.00 92.75 148 SER A O 1
ATOM 1161 N N . ILE A 1 149 ? -12.453 -9.738 13.491 1.00 91.19 149 ILE A N 1
ATOM 1162 C CA . ILE A 1 149 ? -13.108 -10.086 14.753 1.00 91.19 149 ILE A CA 1
ATOM 1163 C C . ILE A 1 149 ? -12.422 -9.346 15.889 1.00 91.19 149 ILE A C 1
ATOM 1165 O O . ILE A 1 149 ? -11.233 -9.530 16.110 1.00 91.19 149 ILE A O 1
ATOM 1169 N N . ASP A 1 150 ? -13.186 -8.585 16.660 1.00 87.62 150 ASP A N 1
ATOM 1170 C CA . ASP A 1 150 ? -12.693 -7.886 17.841 1.00 87.62 150 ASP A CA 1
ATOM 1171 C C . ASP A 1 150 ? -12.825 -8.757 19.087 1.00 87.62 150 ASP A C 1
ATOM 1173 O O . ASP A 1 150 ? -13.921 -9.209 19.432 1.00 87.62 150 ASP A O 1
ATOM 1177 N N . PHE A 1 151 ? -11.721 -8.941 19.808 1.00 87.31 151 PHE A N 1
ATOM 1178 C CA . PHE A 1 151 ? -11.687 -9.600 21.109 1.00 87.31 151 PHE A CA 1
ATOM 1179 C C . PHE A 1 151 ? -11.274 -8.614 22.198 1.00 87.31 151 PHE A C 1
ATOM 1181 O O . PHE A 1 151 ? -10.154 -8.095 22.199 1.00 87.31 151 PHE A O 1
ATOM 1188 N N . ALA A 1 152 ? -12.139 -8.416 23.194 1.00 87.38 152 ALA A N 1
ATOM 1189 C CA . ALA A 1 152 ? -11.714 -7.817 24.452 1.00 87.38 152 ALA A CA 1
ATOM 1190 C C . ALA A 1 152 ? -10.819 -8.807 25.217 1.00 87.38 152 ALA A C 1
ATOM 1192 O O . ALA A 1 152 ? -11.207 -9.950 25.463 1.00 87.38 152 ALA A O 1
ATOM 1193 N N . VAL A 1 153 ? -9.614 -8.370 25.595 1.00 86.69 153 VAL A N 1
ATOM 1194 C CA . VAL A 1 153 ? -8.640 -9.213 26.304 1.00 86.69 153 VAL A CA 1
ATOM 1195 C C . VAL A 1 153 ? -8.699 -8.942 27.807 1.00 86.69 153 VAL A C 1
ATOM 1197 O O . VAL A 1 153 ? -9.364 -9.658 28.551 1.00 86.69 153 VAL A O 1
ATOM 1200 N N . LYS A 1 154 ? -7.990 -7.914 28.286 1.00 87.81 154 LYS A N 1
ATOM 1201 C CA . LYS A 1 154 ? -7.963 -7.523 29.701 1.00 87.81 154 LYS A CA 1
ATOM 1202 C C . LYS A 1 154 ? -7.496 -6.080 29.847 1.00 87.81 154 LYS A C 1
ATOM 1204 O O . LYS A 1 154 ? -6.673 -5.616 29.067 1.00 87.81 154 LYS A O 1
ATOM 1209 N N . ASP A 1 155 ? -7.991 -5.377 30.864 1.00 86.69 155 ASP A N 1
ATOM 1210 C CA . ASP A 1 155 ? -7.524 -4.042 31.258 1.00 86.69 155 ASP A CA 1
ATOM 1211 C C . ASP A 1 155 ? -7.576 -3.024 30.102 1.00 86.69 155 ASP A C 1
ATOM 1213 O O . ASP A 1 155 ? -6.715 -2.160 29.996 1.00 86.69 155 ASP A O 1
ATOM 1217 N N . GLY A 1 156 ? -8.549 -3.135 29.194 1.00 85.62 156 GLY A N 1
ATOM 1218 C CA . GLY A 1 156 ? -8.660 -2.263 28.017 1.00 85.62 156 GLY A CA 1
ATOM 1219 C C . GLY A 1 156 ? -7.743 -2.635 26.845 1.00 85.62 156 GLY A C 1
ATOM 1220 O O . GLY A 1 156 ? -7.668 -1.876 25.885 1.00 85.62 156 GLY A O 1
ATOM 1221 N N . TRP A 1 157 ? -7.047 -3.774 26.896 1.00 91.00 157 TRP A N 1
ATOM 1222 C CA . TRP A 1 157 ? -6.408 -4.363 25.718 1.00 91.00 157 TRP A CA 1
ATOM 1223 C C . TRP A 1 157 ? -7.431 -5.075 24.835 1.00 91.00 157 TRP A C 1
ATOM 1225 O O . TRP A 1 157 ? -8.322 -5.768 25.341 1.00 91.00 157 TRP A O 1
ATOM 1235 N N . ARG A 1 158 ? -7.263 -4.933 23.523 1.00 89.00 158 ARG A N 1
ATOM 1236 C CA . ARG A 1 158 ? -8.064 -5.572 22.482 1.00 89.00 158 ARG A CA 1
ATOM 1237 C C . ARG A 1 158 ? -7.163 -6.186 21.427 1.00 89.00 158 ARG A C 1
ATOM 1239 O O . ARG 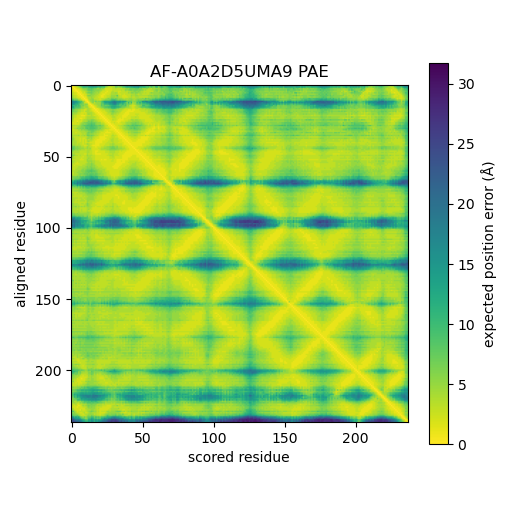A 1 158 ? -6.093 -5.652 21.146 1.00 89.00 158 ARG A O 1
ATOM 1246 N N . LEU A 1 159 ? -7.615 -7.299 20.871 1.00 91.88 159 LEU A N 1
ATOM 1247 C CA . LEU A 1 159 ? -6.961 -7.991 19.773 1.00 91.88 159 LEU A CA 1
ATOM 1248 C C . LEU A 1 159 ? -7.959 -8.126 18.629 1.00 91.88 159 LEU A C 1
ATOM 1250 O O . LEU A 1 159 ? -9.074 -8.591 18.857 1.00 91.88 159 LEU A O 1
ATOM 1254 N N . GLN A 1 160 ? -7.543 -7.760 17.427 1.00 92.06 160 GLN A N 1
ATOM 1255 C CA . GLN A 1 160 ? -8.365 -7.830 16.231 1.00 92.06 160 GLN A CA 1
ATOM 1256 C C .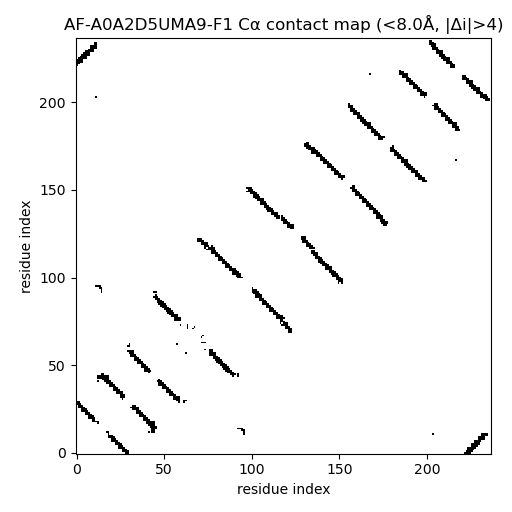 GLN A 1 160 ? -7.572 -8.517 15.116 1.00 92.06 160 GLN A C 1
ATOM 1258 O O . GLN A 1 160 ? -6.853 -7.845 14.377 1.00 92.06 160 GLN A O 1
ATOM 1263 N N . PRO A 1 161 ? -7.631 -9.855 14.995 1.00 94.06 161 PRO A N 1
ATOM 1264 C CA . PRO A 1 161 ? -7.245 -10.504 13.753 1.00 94.06 161 PRO A CA 1
ATOM 1265 C C . PRO A 1 161 ? -8.171 -10.053 12.622 1.00 94.06 161 PRO A C 1
ATOM 1267 O O . PRO A 1 161 ? -9.384 -9.893 12.817 1.00 94.06 161 PRO A O 1
ATOM 1270 N N . TYR A 1 162 ? -7.597 -9.883 11.442 1.00 94.31 162 TYR A N 1
ATOM 1271 C CA . TYR A 1 162 ? -8.327 -9.511 10.244 1.00 94.31 162 TYR A CA 1
ATOM 1272 C C . TYR A 1 162 ? -7.737 -10.183 9.007 1.00 94.31 162 TYR A C 1
ATOM 1274 O O . TYR A 1 162 ? -6.630 -10.724 9.028 1.00 94.31 162 TYR A O 1
ATOM 1282 N N . THR A 1 163 ? -8.534 -10.218 7.951 1.00 96.50 163 THR A N 1
ATOM 1283 C CA . THR A 1 163 ? -8.138 -10.725 6.646 1.00 96.50 163 THR A CA 1
ATOM 1284 C C . THR A 1 163 ? -8.921 -10.014 5.566 1.00 96.50 163 THR A C 1
ATOM 1286 O O . THR A 1 163 ? -10.095 -9.685 5.763 1.00 96.50 163 THR A O 1
ATOM 1289 N N . TRP A 1 164 ? -8.287 -9.863 4.415 1.00 94.94 164 TRP A N 1
ATOM 1290 C CA . TRP A 1 164 ? -8.920 -9.355 3.217 1.00 94.94 164 TRP A CA 1
ATOM 1291 C C . TRP A 1 164 ? -8.628 -10.274 2.041 1.00 94.94 164 TRP A C 1
ATOM 1293 O O . TRP A 1 164 ? -7.623 -10.984 2.008 1.00 94.94 164 TRP A O 1
ATOM 1303 N N . LEU A 1 165 ? -9.555 -10.311 1.091 1.00 95.88 165 LEU A N 1
ATOM 1304 C CA . LEU A 1 165 ? -9.435 -11.083 -0.141 1.00 95.88 165 LEU A CA 1
ATOM 1305 C C . LEU A 1 165 ? -9.989 -10.253 -1.286 1.00 95.88 165 LEU A C 1
ATOM 1307 O O . LEU A 1 165 ? -11.131 -9.795 -1.219 1.00 95.88 165 LEU A O 1
ATOM 1311 N N . GLY A 1 166 ? -9.210 -10.106 -2.351 1.00 96.19 166 GLY A N 1
ATOM 1312 C CA . GLY A 1 166 ? -9.568 -9.258 -3.478 1.00 96.19 166 GLY A CA 1
ATOM 1313 C C . GLY A 1 166 ? -9.188 -9.846 -4.824 1.00 96.19 166 GLY A C 1
ATOM 1314 O O . GLY A 1 166 ? -8.346 -10.738 -4.939 1.00 96.19 166 GLY A O 1
ATOM 1315 N N . ARG A 1 167 ? -9.828 -9.326 -5.867 1.00 95.75 167 ARG A N 1
ATOM 1316 C CA . ARG A 1 167 ? -9.421 -9.516 -7.254 1.00 95.75 167 ARG A CA 1
ATOM 1317 C C . ARG A 1 167 ? -8.810 -8.222 -7.764 1.00 95.75 167 ARG A C 1
ATOM 1319 O O . ARG A 1 167 ? -9.383 -7.161 -7.540 1.00 95.75 167 ARG A O 1
ATOM 1326 N N . VAL A 1 168 ? -7.696 -8.345 -8.471 1.00 94.56 168 VAL A N 1
ATOM 1327 C CA . VAL A 1 168 ? -6.915 -7.226 -9.004 1.00 94.56 168 VAL A CA 1
ATOM 1328 C C . VAL A 1 168 ? -6.875 -7.329 -10.525 1.00 94.56 168 VAL A C 1
ATOM 1330 O O . VAL A 1 168 ? -6.800 -8.431 -11.076 1.00 94.56 168 VAL A O 1
ATOM 1333 N N . PHE A 1 169 ? -6.953 -6.184 -11.192 1.00 94.81 169 PHE A N 1
ATOM 1334 C CA . PHE A 1 169 ? -6.774 -6.005 -12.627 1.00 94.81 169 PHE A CA 1
ATOM 1335 C C . PHE A 1 169 ? -5.802 -4.851 -12.815 1.00 94.81 169 PHE A C 1
ATOM 1337 O O . PHE A 1 169 ? -6.121 -3.740 -12.400 1.00 94.81 169 PHE A O 1
ATOM 1344 N N . ALA A 1 170 ? -4.653 -5.106 -13.422 1.00 94.44 170 ALA A N 1
ATOM 1345 C CA . ALA A 1 170 ? -3.632 -4.098 -13.655 1.00 94.44 170 ALA A CA 1
ATOM 1346 C C . ALA A 1 170 ? -3.374 -3.919 -15.151 1.00 94.44 170 ALA A C 1
ATOM 1348 O O . ALA A 1 170 ? -3.615 -4.819 -15.964 1.00 94.44 170 ALA A O 1
ATOM 1349 N N . THR A 1 171 ? -2.913 -2.736 -15.517 1.00 95.62 171 THR A N 1
ATOM 1350 C CA . THR A 1 171 ? -2.545 -2.381 -16.879 1.00 95.62 171 THR A CA 1
ATOM 1351 C C . THR A 1 171 ? -1.260 -1.583 -16.842 1.00 95.62 171 THR A C 1
ATOM 1353 O O . THR A 1 171 ? -1.270 -0.470 -16.322 1.00 95.62 171 THR A O 1
ATOM 1356 N N . GLU A 1 172 ? -0.224 -2.115 -17.480 1.00 95.25 172 GLU A N 1
ATOM 1357 C CA . GLU A 1 172 ? 1.048 -1.430 -17.684 1.00 95.25 172 GLU A CA 1
ATOM 1358 C C . GLU A 1 172 ? 1.145 -0.880 -19.098 1.00 95.25 172 GLU A C 1
ATOM 1360 O O . GLU A 1 172 ? 0.588 -1.431 -20.055 1.00 95.25 172 GLU A O 1
ATOM 1365 N N . LYS A 1 173 ? 1.826 0.256 -19.224 1.00 97.12 173 LYS A N 1
ATOM 1366 C CA . LYS A 1 173 ? 2.113 0.888 -20.508 1.00 97.12 173 LYS A CA 1
ATOM 1367 C C . LYS A 1 173 ? 3.589 1.161 -20.624 1.00 97.12 173 LYS A C 1
ATOM 1369 O O . LYS A 1 173 ? 4.137 1.966 -19.867 1.00 97.12 173 LYS A O 1
ATOM 1374 N N . ASP A 1 174 ? 4.149 0.635 -21.700 1.00 95.81 174 ASP A N 1
ATOM 1375 C CA . ASP A 1 174 ? 5.570 0.712 -21.981 1.00 95.81 174 ASP A CA 1
ATOM 1376 C C . ASP A 1 174 ? 5.803 1.211 -23.399 1.00 95.81 174 ASP A C 1
ATOM 1378 O O . ASP A 1 174 ? 4.906 1.238 -24.248 1.00 95.81 174 ASP A O 1
ATOM 1382 N N . LYS A 1 175 ? 7.043 1.600 -23.674 1.00 96.56 175 LYS A N 1
ATOM 1383 C CA . LYS A 1 175 ? 7.524 1.792 -25.038 1.00 96.56 175 LYS A CA 1
ATOM 1384 C C . LYS A 1 175 ? 8.647 0.834 -25.342 1.00 96.56 175 LYS A C 1
ATOM 1386 O O . LYS A 1 175 ? 9.727 0.975 -24.777 1.00 96.56 175 LYS A O 1
ATOM 1391 N N . VAL A 1 176 ? 8.437 -0.045 -26.314 1.00 94.00 176 VAL A N 1
ATOM 1392 C CA . VAL A 1 176 ? 9.468 -0.953 -26.821 1.00 94.00 176 VAL A CA 1
ATOM 1393 C C . VAL A 1 176 ? 9.930 -0.454 -28.184 1.00 94.00 176 VAL A C 1
ATOM 1395 O O . VAL A 1 176 ? 9.156 -0.358 -29.134 1.00 94.00 176 VAL A O 1
ATOM 1398 N N . ASN A 1 177 ? 11.199 -0.060 -28.284 1.00 93.38 177 ASN A N 1
ATOM 1399 C CA . ASN A 1 177 ? 11.798 0.553 -29.476 1.00 93.38 177 ASN A CA 1
ATOM 1400 C C . ASN A 1 177 ? 10.984 1.744 -30.024 1.00 93.38 177 ASN A C 1
ATOM 1402 O O . ASN A 1 177 ? 10.936 1.998 -31.227 1.00 93.38 177 ASN A O 1
ATOM 1406 N N . GLY A 1 178 ? 10.338 2.487 -29.119 1.00 91.56 178 GLY A N 1
ATOM 1407 C CA . GLY A 1 178 ? 9.506 3.646 -29.438 1.00 91.56 178 GLY A CA 1
ATOM 1408 C C . GLY A 1 178 ? 8.078 3.330 -29.898 1.00 91.56 178 GLY A C 1
ATOM 1409 O O . GLY A 1 178 ? 7.340 4.277 -30.170 1.00 91.56 178 GLY A O 1
ATOM 1410 N N . ALA A 1 179 ? 7.683 2.057 -29.977 1.00 95.12 179 ALA A N 1
ATOM 1411 C CA . ALA A 1 179 ? 6.295 1.646 -30.169 1.00 95.12 179 ALA A CA 1
ATOM 1412 C C . ALA A 1 179 ? 5.591 1.514 -28.813 1.00 95.12 179 ALA A C 1
ATOM 1414 O O . ALA A 1 179 ? 6.187 1.000 -27.872 1.00 95.12 179 ALA A O 1
ATOM 1415 N N . ASP A 1 180 ? 4.349 1.993 -28.721 1.00 97.00 180 ASP A N 1
ATOM 1416 C CA . ASP A 1 180 ? 3.541 1.862 -27.507 1.00 97.00 180 ASP A CA 1
ATOM 1417 C C . ASP A 1 180 ? 3.070 0.407 -27.348 1.00 97.00 180 ASP A C 1
ATOM 1419 O O . ASP A 1 180 ? 2.465 -0.150 -28.267 1.00 97.00 180 ASP A O 1
ATOM 1423 N N . GLU A 1 181 ? 3.307 -0.168 -26.174 1.00 96.19 181 GLU A N 1
ATOM 1424 C CA . GLU A 1 181 ? 2.828 -1.487 -25.759 1.00 96.19 181 GLU A CA 1
ATOM 1425 C C . GLU A 1 181 ? 1.880 -1.340 -24.561 1.00 96.19 181 GLU A C 1
ATOM 1427 O O . GLU A 1 181 ? 1.858 -0.323 -23.857 1.00 96.19 181 GLU A O 1
ATOM 1432 N N . THR A 1 182 ? 1.005 -2.322 -24.364 1.00 96.06 182 THR A N 1
ATOM 1433 C CA . THR A 1 182 ? 0.085 -2.335 -23.221 1.00 96.06 182 THR A CA 1
ATOM 1434 C C . THR A 1 182 ? -0.125 -3.756 -22.747 1.00 96.06 182 THR A C 1
ATOM 1436 O O . THR A 1 182 ? -0.780 -4.552 -23.427 1.00 96.06 182 THR A O 1
ATOM 1439 N N . ASP A 1 183 ? 0.349 -4.022 -21.541 1.00 92.69 183 ASP A N 1
ATOM 1440 C CA . ASP A 1 183 ? 0.191 -5.304 -20.884 1.00 92.69 183 ASP A CA 1
ATOM 1441 C C . ASP A 1 183 ? -0.943 -5.245 -19.870 1.00 92.69 183 ASP A C 1
ATOM 1443 O O . ASP A 1 183 ? -1.199 -4.229 -19.228 1.00 92.69 183 ASP A O 1
ATOM 1447 N N . ASN A 1 184 ? -1.693 -6.340 -19.776 1.00 93.44 184 ASN A N 1
ATOM 1448 C CA . ASN A 1 184 ? -2.816 -6.454 -18.857 1.00 93.44 184 ASN A CA 1
ATOM 1449 C C . ASN A 1 184 ? -2.594 -7.661 -17.966 1.00 93.44 184 ASN A C 1
ATOM 1451 O O . ASN A 1 184 ? -2.414 -8.775 -18.458 1.00 93.44 184 ASN A O 1
ATOM 1455 N N . PHE A 1 185 ? -2.696 -7.433 -16.667 1.00 91.62 185 PHE A N 1
ATOM 1456 C CA . PHE A 1 185 ? -2.532 -8.450 -15.650 1.00 91.62 185 PHE A CA 1
ATOM 1457 C C . PHE A 1 185 ? -3.816 -8.573 -14.849 1.00 91.62 185 PHE A C 1
ATOM 1459 O O . PHE A 1 185 ? -4.612 -7.641 -14.713 1.00 91.62 185 PHE A O 1
ATOM 1466 N N . GLN A 1 186 ? -4.033 -9.751 -14.296 1.00 93.56 186 GLN A N 1
ATOM 1467 C CA . GLN A 1 186 ? -5.095 -9.970 -13.336 1.00 93.56 186 GLN A CA 1
ATOM 1468 C C . GLN A 1 186 ? -4.635 -10.990 -12.313 1.00 93.56 186 GLN A C 1
ATOM 1470 O O . GLN A 1 186 ? -3.750 -11.808 -12.567 1.00 93.56 186 GLN A O 1
ATOM 1475 N N . GLY A 1 187 ? -5.284 -10.975 -11.165 1.00 92.69 187 GLY A N 1
ATOM 1476 C CA . GLY A 1 187 ? -4.953 -11.918 -10.124 1.00 92.69 187 GLY A CA 1
ATOM 1477 C C . GLY A 1 187 ? -5.835 -11.783 -8.912 1.00 92.69 187 GLY A C 1
ATOM 1478 O O . GLY A 1 187 ? -6.896 -11.152 -8.934 1.00 92.69 187 GLY A O 1
ATOM 1479 N N . THR A 1 188 ? -5.383 -12.418 -7.846 1.00 93.00 188 THR A N 1
ATOM 1480 C CA . THR A 1 188 ? -6.031 -12.366 -6.541 1.00 93.00 188 THR A CA 1
ATOM 1481 C C . THR A 1 188 ? -5.029 -11.926 -5.499 1.00 93.00 188 THR A C 1
ATOM 1483 O O . THR A 1 188 ? -3.937 -12.487 -5.456 1.00 93.00 188 THR A O 1
ATOM 1486 N N . GLY A 1 189 ? -5.433 -10.984 -4.657 1.00 91.62 189 GLY A N 1
ATOM 1487 C CA . GLY A 1 189 ? -4.703 -10.574 -3.466 1.00 91.62 189 GLY A CA 1
ATOM 1488 C C . GLY A 1 189 ? -5.373 -11.117 -2.209 1.00 91.62 189 GLY A C 1
ATOM 1489 O O . GLY A 1 189 ? -6.588 -11.355 -2.188 1.00 91.62 189 GLY A O 1
ATOM 1490 N N . ALA A 1 190 ? -4.579 -11.317 -1.172 1.00 93.25 190 ALA A N 1
ATOM 1491 C CA . ALA A 1 190 ? -5.028 -11.685 0.152 1.00 93.25 190 ALA A CA 1
ATOM 1492 C C . ALA A 1 190 ? -4.110 -11.070 1.205 1.00 93.25 190 ALA A C 1
ATOM 1494 O O . ALA A 1 190 ? -2.892 -11.132 1.057 1.00 93.25 190 ALA A O 1
ATOM 1495 N N . GLY A 1 191 ? -4.693 -10.604 2.303 1.00 93.88 191 GLY A N 1
ATOM 1496 C CA . GLY A 1 191 ? -3.946 -10.181 3.480 1.00 93.88 191 GLY A CA 1
ATOM 1497 C C . GLY A 1 191 ? -4.418 -10.889 4.732 1.00 93.88 191 GLY A C 1
ATOM 1498 O O . GLY A 1 191 ? -5.583 -11.295 4.868 1.00 93.88 191 GLY A O 1
ATOM 1499 N N . LEU A 1 192 ? -3.480 -11.087 5.648 1.00 95.75 192 LEU A N 1
ATOM 1500 C CA . LEU A 1 192 ? -3.708 -11.651 6.969 1.00 95.75 192 LEU A CA 1
ATOM 1501 C C . LEU A 1 192 ? -2.971 -10.799 7.988 1.00 95.75 192 LEU A C 1
ATOM 1503 O O . LEU A 1 192 ? -1.740 -10.758 8.007 1.00 95.75 192 LEU A O 1
ATOM 1507 N N . GLY A 1 193 ? -3.726 -10.192 8.894 1.00 96.12 193 GLY A N 1
ATOM 1508 C CA . GLY A 1 193 ? -3.161 -9.284 9.870 1.00 96.12 193 GLY A CA 1
ATOM 1509 C C . GLY A 1 193 ? -3.733 -9.442 11.266 1.00 96.12 193 GLY A C 1
ATOM 1510 O O . GLY A 1 193 ? -4.692 -10.175 11.539 1.00 96.12 193 GLY A O 1
ATOM 1511 N N . VAL A 1 194 ? -3.097 -8.741 12.195 1.00 95.50 194 VAL A N 1
ATOM 1512 C CA . VAL A 1 194 ? -3.553 -8.626 13.573 1.00 95.50 194 VAL A CA 1
ATOM 1513 C C . VAL A 1 194 ? -3.276 -7.232 14.105 1.00 95.50 194 VAL A C 1
ATOM 1515 O O . VAL A 1 194 ? -2.176 -6.705 13.966 1.00 95.50 194 VAL A O 1
ATOM 1518 N N . ILE A 1 195 ? -4.274 -6.653 14.766 1.00 93.19 195 ILE A N 1
ATOM 1519 C CA . ILE A 1 195 ? -4.148 -5.391 15.488 1.00 93.19 195 ILE A CA 1
ATOM 1520 C C . ILE A 1 195 ? -4.201 -5.679 16.984 1.00 93.19 195 ILE A C 1
ATOM 1522 O O . ILE A 1 195 ? -5.141 -6.295 17.490 1.00 93.19 195 ILE A O 1
ATOM 1526 N N . LEU A 1 196 ? -3.199 -5.204 17.714 1.00 94.00 196 LEU A N 1
ATOM 1527 C CA . LEU A 1 196 ? -3.199 -5.132 19.166 1.00 94.00 196 LEU A CA 1
ATOM 1528 C C . LEU A 1 196 ? -3.425 -3.679 19.585 1.00 94.00 196 LEU A C 1
ATOM 1530 O O . LEU A 1 196 ? -2.587 -2.813 19.348 1.00 94.00 196 LEU A O 1
ATOM 1534 N N . GLN A 1 197 ? -4.539 -3.415 20.258 1.00 91.25 197 GLN A N 1
ATOM 1535 C CA . GLN A 1 197 ? -4.954 -2.075 20.660 1.00 91.25 197 GLN A CA 1
ATOM 1536 C C . GLN A 1 197 ? -5.025 -1.957 22.183 1.00 91.25 197 GLN A C 1
ATOM 1538 O O . GLN A 1 197 ? -5.516 -2.845 22.881 1.00 91.25 197 GLN A O 1
ATOM 1543 N N . LYS A 1 198 ? -4.590 -0.814 22.710 1.00 91.56 198 LYS A N 1
ATOM 1544 C CA . LYS A 1 198 ? -4.757 -0.415 24.105 1.00 91.56 198 LYS A CA 1
ATOM 1545 C C . LYS A 1 198 ? -5.667 0.800 24.198 1.00 91.56 198 LYS A C 1
ATOM 1547 O O . LYS A 1 198 ? -5.277 1.903 23.818 1.00 91.56 198 LYS A O 1
ATOM 1552 N N . MET A 1 199 ? -6.846 0.606 24.777 1.00 87.38 199 MET A N 1
ATOM 1553 C CA . MET A 1 199 ? -7.753 1.688 25.147 1.00 87.38 199 MET A CA 1
ATOM 1554 C C . MET A 1 199 ? -7.182 2.483 26.326 1.00 87.38 199 MET A C 1
ATOM 1556 O O . MET A 1 199 ? -6.692 1.918 27.309 1.00 87.38 199 MET A O 1
ATOM 1560 N N . LEU A 1 200 ? -7.260 3.804 26.220 1.00 88.25 200 LEU A N 1
ATOM 1561 C CA . LEU A 1 200 ? -6.866 4.776 27.229 1.00 88.25 200 LEU A CA 1
ATOM 1562 C C . LEU A 1 200 ? -8.107 5.299 27.964 1.00 88.25 200 LEU A C 1
ATOM 1564 O O . LEU A 1 200 ? -9.227 5.267 27.454 1.00 88.25 200 LEU A O 1
ATOM 1568 N N . ASN A 1 201 ? -7.907 5.828 29.171 1.00 83.00 201 ASN A N 1
ATOM 1569 C CA . ASN A 1 201 ? -9.008 6.248 30.049 1.00 83.00 201 ASN A CA 1
ATOM 1570 C C . ASN A 1 201 ? -9.843 7.417 29.496 1.00 83.00 201 ASN A C 1
ATOM 1572 O O . ASN A 1 201 ? -10.964 7.630 29.941 1.00 83.00 201 ASN A O 1
ATOM 1576 N N . ASN A 1 202 ? -9.301 8.187 28.552 1.00 80.81 202 ASN A N 1
ATOM 1577 C CA . ASN A 1 202 ? -9.976 9.310 27.897 1.00 80.81 202 ASN A CA 1
ATOM 1578 C C . ASN A 1 202 ? -10.744 8.896 26.626 1.00 80.81 202 ASN A C 1
ATOM 1580 O O . ASN A 1 202 ? -11.179 9.763 25.874 1.00 80.81 202 ASN A O 1
ATOM 1584 N N . GLY A 1 203 ? -10.870 7.592 26.359 1.00 78.75 203 GLY A N 1
ATOM 1585 C CA . GLY A 1 203 ? -11.491 7.058 25.148 1.00 78.75 203 GLY A CA 1
ATOM 1586 C C . GLY A 1 203 ? -10.555 6.985 23.940 1.00 78.75 203 GLY A C 1
ATOM 1587 O O . GLY A 1 203 ? -10.928 6.384 22.942 1.00 78.75 203 GLY A O 1
ATOM 1588 N N . SER A 1 204 ? -9.347 7.555 24.002 1.00 85.81 204 SER A N 1
ATOM 1589 C CA . SER A 1 204 ? -8.323 7.356 22.967 1.00 85.81 204 SER A CA 1
ATOM 1590 C C . SER A 1 204 ? -7.765 5.933 22.992 1.00 85.81 204 SER A C 1
ATOM 1592 O O . SER A 1 204 ? -7.982 5.181 23.942 1.00 85.81 204 SER A O 1
ATOM 1594 N N . SER A 1 205 ? -6.971 5.568 21.988 1.00 87.12 205 SER A N 1
ATOM 1595 C CA . SER A 1 205 ? -6.208 4.317 22.011 1.00 87.12 205 SER A CA 1
ATOM 1596 C C . SER A 1 205 ? -4.879 4.432 21.284 1.00 87.12 205 SER A C 1
ATOM 1598 O O . SER A 1 205 ? -4.784 5.169 20.310 1.00 87.12 205 SER A O 1
ATOM 1600 N N . VAL A 1 206 ? -3.896 3.636 21.690 1.00 91.75 206 VAL A N 1
ATOM 1601 C CA . VAL A 1 206 ? -2.711 3.324 20.872 1.00 91.75 206 VAL A CA 1
ATOM 1602 C C . VAL A 1 206 ? -2.851 1.910 20.331 1.00 91.75 206 VAL A C 1
ATOM 1604 O O . VAL A 1 206 ? -3.432 1.059 21.009 1.00 91.75 206 VAL A O 1
ATOM 1607 N N . TRP A 1 207 ? -2.347 1.640 19.137 1.00 91.44 207 TRP A N 1
ATOM 1608 C CA . TRP A 1 207 ? -2.420 0.313 18.543 1.00 91.44 207 TRP A CA 1
ATOM 1609 C C . TRP A 1 207 ? -1.205 -0.001 17.680 1.00 91.44 207 TRP A C 1
ATOM 1611 O O . TRP A 1 207 ? -0.542 0.897 17.172 1.00 91.44 207 TRP A O 1
ATOM 1621 N N . LEU A 1 208 ? -0.915 -1.292 17.568 1.00 94.56 208 LEU 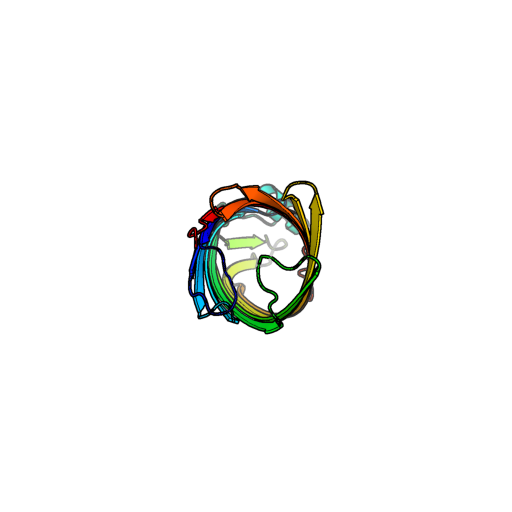A N 1
ATOM 1622 C CA . LEU A 1 208 ? 0.097 -1.866 16.695 1.00 94.56 208 LEU A CA 1
ATOM 1623 C C . LEU A 1 208 ? -0.606 -2.871 15.785 1.00 94.56 208 LEU A C 1
ATOM 1625 O O . LEU A 1 208 ? -1.237 -3.799 16.290 1.00 94.56 208 LEU A O 1
ATOM 1629 N N . GLY A 1 209 ? -0.510 -2.669 14.481 1.00 93.75 209 GLY A N 1
ATOM 1630 C CA . GLY A 1 209 ? -0.939 -3.597 13.447 1.00 93.75 209 GLY A CA 1
ATOM 1631 C C . GLY A 1 209 ? 0.267 -4.281 12.825 1.00 93.75 209 GLY A C 1
ATOM 1632 O O . GLY A 1 209 ? 1.328 -3.670 12.685 1.00 93.75 209 GLY A O 1
ATOM 1633 N N . THR A 1 210 ? 0.103 -5.545 12.465 1.00 95.75 210 THR A N 1
ATOM 1634 C CA . THR A 1 210 ? 1.011 -6.220 11.540 1.00 95.75 210 THR A CA 1
ATOM 1635 C C . THR A 1 210 ? 0.199 -6.955 10.500 1.00 95.75 210 THR A C 1
ATOM 1637 O O . THR A 1 210 ? -0.759 -7.638 10.879 1.00 95.75 210 THR A O 1
ATOM 1640 N N . GLU A 1 211 ? 0.626 -6.888 9.251 1.00 94.56 211 GLU A N 1
ATOM 1641 C CA . GLU A 1 211 ? -0.023 -7.562 8.137 1.00 94.56 211 GLU A CA 1
ATOM 1642 C C . GLU A 1 211 ? 0.984 -8.301 7.277 1.00 94.56 211 GLU A C 1
ATOM 1644 O O . GLU A 1 211 ? 2.129 -7.881 7.118 1.00 94.56 211 GLU A O 1
ATOM 1649 N N . TRP A 1 212 ? 0.541 -9.432 6.751 1.00 92.69 212 TRP A N 1
ATOM 1650 C CA . TRP A 1 212 ? 1.203 -10.116 5.667 1.00 92.69 212 TRP A CA 1
ATOM 1651 C C . TRP A 1 212 ? 0.277 -10.120 4.456 1.00 92.69 212 TRP A C 1
ATOM 1653 O O . TRP A 1 212 ? -0.768 -10.776 4.500 1.00 92.69 212 TRP A O 1
ATOM 1663 N N . ASP A 1 213 ? 0.698 -9.440 3.392 1.00 88.06 213 ASP A N 1
ATOM 1664 C CA . ASP A 1 213 ? -0.015 -9.413 2.122 1.00 88.06 213 ASP A CA 1
ATOM 1665 C C . ASP A 1 213 ? 0.653 -10.324 1.107 1.00 88.06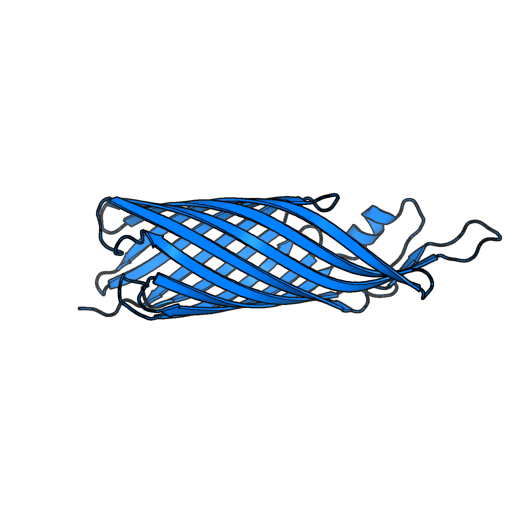 213 ASP A C 1
ATOM 1667 O O . ASP A 1 213 ? 1.874 -10.515 1.076 1.00 88.06 213 ASP A O 1
ATOM 1671 N N . MET A 1 214 ? -0.186 -10.917 0.275 1.00 87.75 214 MET A N 1
ATOM 1672 C CA . MET A 1 214 ? 0.202 -11.818 -0.788 1.00 87.75 214 MET A CA 1
ATOM 1673 C C . MET A 1 214 ? -0.682 -11.531 -1.984 1.00 87.75 214 MET A C 1
ATOM 1675 O O . MET A 1 214 ? -1.908 -11.573 -1.872 1.00 87.75 214 MET A O 1
ATOM 1679 N N . ASP A 1 215 ? -0.089 -11.357 -3.150 1.00 82.25 215 ASP A N 1
ATOM 1680 C CA . ASP A 1 215 ? -0.833 -11.413 -4.391 1.00 82.25 215 ASP A CA 1
ATOM 1681 C C . ASP A 1 215 ? -0.317 -12.528 -5.300 1.00 82.25 215 ASP A C 1
ATOM 1683 O O . ASP A 1 215 ? 0.781 -13.081 -5.188 1.00 82.25 215 ASP A O 1
ATOM 1687 N N . ASN A 1 216 ? -1.231 -12.974 -6.147 1.00 84.12 216 ASN A N 1
ATOM 1688 C CA . ASN A 1 216 ? -0.956 -13.910 -7.212 1.00 84.12 216 ASN A CA 1
ATOM 1689 C C . ASN A 1 216 ? -1.406 -13.252 -8.511 1.00 84.12 216 ASN A C 1
ATOM 1691 O O . ASN A 1 216 ? -2.488 -13.565 -9.026 1.00 84.12 216 ASN A O 1
ATOM 1695 N N . LEU A 1 217 ? -0.621 -12.271 -8.951 1.00 80.25 217 LEU A N 1
ATOM 1696 C CA . LEU A 1 217 ? -0.809 -11.553 -10.200 1.00 80.25 217 LEU A CA 1
ATOM 1697 C C . LEU A 1 217 ? -0.040 -12.262 -11.316 1.00 80.25 217 LEU A C 1
ATOM 1699 O O . LEU A 1 217 ? 1.097 -12.693 -11.135 1.00 80.25 217 LEU A O 1
ATOM 1703 N N . GLU A 1 218 ? -0.651 -12.396 -12.491 1.00 77.69 218 GLU A N 1
ATOM 1704 C CA . GLU A 1 218 ? 0.016 -12.997 -13.651 1.00 77.69 218 GLU A CA 1
ATOM 1705 C C . GLU A 1 218 ? 1.403 -12.353 -13.884 1.00 77.69 218 GLU A C 1
ATOM 1707 O O . GLU A 1 218 ? 1.496 -11.198 -14.267 1.00 77.69 218 GLU A O 1
ATOM 1712 N N . ASN A 1 219 ? 2.482 -13.112 -13.639 1.00 63.00 219 ASN A N 1
ATOM 1713 C CA . ASN A 1 219 ? 3.889 -12.691 -13.776 1.00 63.00 219 ASN A CA 1
ATOM 1714 C C . ASN A 1 219 ? 4.375 -11.548 -12.858 1.00 63.00 219 ASN A C 1
ATOM 1716 O O . ASN A 1 219 ? 5.501 -11.091 -13.044 1.00 63.00 219 ASN A O 1
ATOM 1720 N N . ALA A 1 220 ? 3.601 -11.153 -11.845 1.00 64.56 220 ALA A N 1
ATOM 1721 C CA . ALA A 1 220 ? 3.945 -10.075 -10.914 1.00 64.56 220 ALA A CA 1
ATOM 1722 C C . ALA A 1 220 ? 3.511 -10.415 -9.477 1.00 64.56 220 ALA A C 1
ATOM 1724 O O . ALA A 1 220 ? 2.822 -9.648 -8.822 1.00 64.56 220 ALA A O 1
ATOM 1725 N N . ASN A 1 221 ? 3.875 -11.611 -9.002 1.00 72.62 221 ASN A N 1
ATOM 1726 C CA . ASN A 1 221 ? 3.621 -11.998 -7.614 1.00 72.62 221 ASN A CA 1
ATOM 1727 C C . ASN A 1 221 ? 4.570 -11.244 -6.682 1.00 72.62 221 ASN A C 1
ATOM 1729 O O . ASN A 1 221 ? 5.789 -11.433 -6.754 1.00 72.62 221 ASN A O 1
ATOM 1733 N N . ASP A 1 222 ? 4.008 -10.504 -5.745 1.00 72.56 222 ASP A N 1
ATOM 1734 C CA . ASP A 1 222 ? 4.687 -9.931 -4.606 1.00 72.56 222 ASP A CA 1
ATOM 1735 C C . ASP A 1 222 ? 4.079 -10.421 -3.286 1.00 72.56 222 ASP A C 1
ATOM 1737 O O . ASP A 1 222 ? 3.123 -11.194 -3.159 1.00 72.56 222 ASP A O 1
ATOM 1741 N N . THR A 1 223 ? 4.803 -10.100 -2.237 1.00 82.56 223 THR A N 1
ATOM 1742 C CA . THR A 1 223 ? 4.500 -10.443 -0.876 1.00 82.56 223 THR A CA 1
ATOM 1743 C C . THR A 1 223 ? 5.116 -9.351 -0.028 1.00 82.56 223 THR A C 1
ATOM 1745 O O . THR A 1 223 ? 6.337 -9.174 -0.073 1.00 82.56 223 THR A O 1
ATOM 1748 N N . SER A 1 224 ? 4.325 -8.651 0.769 1.00 84.62 224 SER A N 1
ATOM 1749 C CA . SER A 1 224 ? 4.794 -7.570 1.638 1.00 84.62 224 SER A CA 1
ATOM 1750 C C . SER A 1 224 ? 4.474 -7.888 3.095 1.00 84.62 224 SER A C 1
ATOM 1752 O O . SER A 1 224 ? 3.581 -8.673 3.411 1.00 84.62 224 SER A O 1
ATOM 1754 N N . PHE A 1 225 ? 5.266 -7.334 4.006 1.00 88.44 225 PHE A N 1
ATOM 1755 C CA . PHE A 1 225 ? 4.959 -7.355 5.425 1.00 88.44 225 PHE A CA 1
ATOM 1756 C C . PHE A 1 225 ? 4.868 -5.921 5.927 1.00 88.44 225 PHE A C 1
ATOM 1758 O O . PHE A 1 225 ? 5.803 -5.135 5.774 1.00 88.44 225 PHE A O 1
ATOM 1765 N N . GLU A 1 226 ? 3.761 -5.584 6.564 1.00 88.62 226 GLU A N 1
ATOM 1766 C CA . GLU A 1 226 ? 3.511 -4.250 7.085 1.00 88.62 226 GLU A CA 1
ATOM 1767 C C . GLU A 1 226 ? 3.540 -4.252 8.612 1.00 88.62 226 GLU A C 1
ATOM 1769 O O . GLU A 1 226 ? 3.058 -5.171 9.281 1.00 88.62 226 GLU A O 1
ATOM 1774 N N . VAL A 1 227 ? 4.085 -3.176 9.177 1.00 91.69 227 VAL A N 1
ATOM 1775 C CA . VAL A 1 227 ? 3.958 -2.821 10.584 1.00 91.69 227 VAL A CA 1
ATOM 1776 C C . VAL A 1 227 ? 3.385 -1.412 10.698 1.00 91.69 227 VAL A C 1
ATOM 1778 O O . VAL A 1 227 ? 4.032 -0.433 10.332 1.00 91.69 227 VAL A O 1
ATOM 1781 N N . THR A 1 228 ? 2.220 -1.290 11.325 1.00 91.31 228 THR A N 1
ATOM 1782 C CA . THR A 1 228 ? 1.573 0.003 11.566 1.00 91.31 228 THR A CA 1
ATOM 1783 C C . THR A 1 228 ? 1.529 0.330 13.048 1.00 91.31 228 THR A C 1
ATOM 1785 O O . THR A 1 228 ? 0.983 -0.423 13.850 1.00 91.31 228 THR A O 1
ATOM 1788 N N . LEU A 1 229 ? 2.045 1.494 13.435 1.00 91.81 229 LEU A N 1
ATOM 1789 C CA . LEU A 1 229 ? 1.787 2.096 14.738 1.00 91.81 229 LEU A CA 1
ATOM 1790 C C . LEU A 1 229 ? 0.711 3.168 14.585 1.00 91.81 229 LEU A C 1
ATOM 1792 O O . LEU A 1 229 ? 0.878 4.127 13.835 1.00 91.81 229 LEU A O 1
ATOM 1796 N N . GLY A 1 230 ? -0.368 3.068 15.349 1.00 88.56 230 GLY A N 1
ATOM 1797 C CA . GLY A 1 230 ? -1.448 4.033 15.249 1.00 88.56 230 GLY A CA 1
ATOM 1798 C C . GLY A 1 230 ? -1.950 4.585 16.571 1.00 88.56 230 GLY A C 1
ATOM 1799 O O . GLY A 1 230 ? -1.772 4.024 17.658 1.00 88.56 230 GLY A O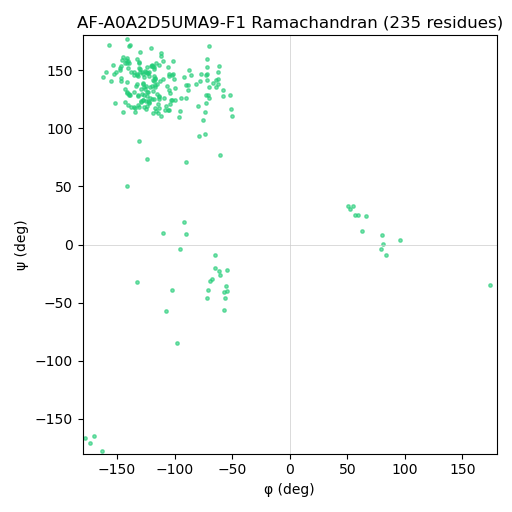 1
ATOM 1800 N N . PHE A 1 231 ? -2.604 5.735 16.460 1.00 88.81 231 PHE A N 1
ATOM 1801 C CA . PHE A 1 231 ? -3.251 6.436 17.552 1.00 88.81 231 PHE A CA 1
ATOM 1802 C C . PHE A 1 231 ? -4.666 6.853 17.156 1.00 88.81 231 PHE A C 1
ATOM 1804 O O . PHE A 1 231 ? -4.874 7.532 16.150 1.00 88.81 231 PHE A O 1
ATOM 1811 N N . ASN A 1 232 ? -5.638 6.501 17.997 1.00 86.25 232 ASN A N 1
ATOM 1812 C CA . ASN A 1 232 ? -7.013 6.961 17.857 1.00 86.25 232 ASN A CA 1
ATOM 1813 C C . ASN A 1 232 ? -7.296 8.064 18.877 1.00 86.25 232 ASN A C 1
ATOM 1815 O O . ASN A 1 232 ? -7.175 7.864 20.090 1.00 86.25 232 ASN A O 1
ATOM 1819 N N . LEU A 1 233 ? -7.736 9.214 18.386 1.00 83.38 233 LEU A N 1
ATOM 1820 C CA . LEU A 1 233 ? -8.325 10.296 19.157 1.00 83.38 233 LEU A CA 1
ATOM 1821 C C . LEU A 1 233 ? -9.750 9.893 19.541 1.00 83.38 233 LEU A C 1
ATOM 1823 O O . LEU A 1 233 ? -10.651 9.849 18.700 1.00 83.38 233 LEU A O 1
ATOM 1827 N N . GLY A 1 234 ? -9.939 9.578 20.820 1.00 70.12 234 GLY A N 1
ATOM 1828 C CA . GLY A 1 234 ? -11.260 9.395 21.391 1.00 70.12 234 GLY A CA 1
ATOM 1829 C C . GLY A 1 234 ? -11.867 10.741 21.746 1.00 70.12 234 GLY A C 1
ATOM 1830 O O . GLY A 1 234 ? -11.201 11.609 22.313 1.00 70.12 234 GLY A O 1
ATOM 1831 N N . PHE A 1 235 ? -13.149 10.899 21.446 1.00 63.22 235 PHE A N 1
ATOM 1832 C CA . PHE A 1 235 ? -13.954 11.964 22.020 1.00 63.22 235 PHE A CA 1
ATOM 1833 C C . PHE A 1 235 ? -14.674 11.357 23.218 1.00 63.22 235 PHE A C 1
ATOM 1835 O O . PHE A 1 235 ? -15.520 10.480 23.051 1.00 63.22 235 PHE A O 1
ATOM 1842 N N . ALA A 1 236 ? -14.287 11.759 24.430 1.00 51.22 236 ALA A N 1
ATOM 1843 C CA . ALA A 1 236 ? -15.012 11.362 25.629 1.00 51.22 236 ALA A CA 1
ATOM 1844 C C . ALA A 1 236 ? -16.508 11.685 25.443 1.00 51.22 236 ALA A C 1
ATOM 1846 O O . ALA A 1 236 ? -16.847 12.801 25.043 1.00 51.22 236 ALA A O 1
ATOM 1847 N N . LYS A 1 237 ? -17.372 10.692 25.683 1.00 50.81 237 LYS A N 1
ATOM 1848 C CA . LYS A 1 237 ? -18.819 10.903 25.812 1.00 50.81 237 LYS A CA 1
ATOM 1849 C C . LYS A 1 237 ? -19.136 11.516 27.169 1.00 50.81 237 LYS A C 1
ATOM 1851 O O . LYS A 1 237 ? -18.496 11.091 28.158 1.00 50.81 237 LYS A O 1
#

pLDDT: mean 89.02, std 9.44, range [50.81, 98.06]